Protein AF-A0A3M2DZ24-F1 (afdb_monomer)

Structure (mmCIF, N/CA/C/O backbone):
data_AF-A0A3M2DZ24-F1
#
_entry.id   AF-A0A3M2DZ24-F1
#
loop_
_atom_site.group_PDB
_atom_site.id
_atom_site.type_symbol
_atom_site.label_atom_id
_atom_site.label_alt_id
_atom_site.label_comp_id
_atom_site.label_asym_id
_atom_site.label_entity_id
_atom_site.label_seq_id
_atom_site.pdbx_PDB_ins_code
_atom_site.Cartn_x
_atom_site.Cartn_y
_atom_site.Cartn_z
_atom_site.occupancy
_atom_site.B_iso_or_equiv
_atom_site.auth_seq_id
_atom_site.auth_comp_id
_atom_site.auth_asym_id
_atom_site.auth_atom_id
_atom_site.pdbx_PDB_model_num
ATOM 1 N N . PRO A 1 1 ? -6.944 -12.460 -15.546 1.00 84.12 1 PRO A N 1
ATOM 2 C CA . PRO A 1 1 ? -7.215 -11.042 -15.872 1.00 84.12 1 PRO A CA 1
ATOM 3 C C . PRO A 1 1 ? -6.019 -10.303 -16.495 1.00 84.12 1 PRO A C 1
ATOM 5 O O . PRO A 1 1 ? -6.028 -10.120 -17.700 1.00 84.12 1 PRO A O 1
ATOM 8 N N . ILE A 1 2 ? -4.965 -9.937 -15.743 1.00 91.44 2 ILE A N 1
ATOM 9 C CA . ILE A 1 2 ? -3.824 -9.165 -16.302 1.00 91.44 2 ILE A CA 1
ATOM 10 C C . ILE A 1 2 ? -3.138 -9.912 -17.461 1.00 91.44 2 ILE A C 1
ATOM 12 O O . ILE A 1 2 ? -2.943 -9.346 -18.535 1.00 91.44 2 ILE A O 1
ATOM 16 N N . ALA A 1 3 ? -2.894 -11.215 -17.279 1.00 91.56 3 ALA A N 1
ATOM 17 C CA . ALA A 1 3 ? -2.277 -12.086 -18.281 1.00 91.56 3 ALA A CA 1
ATOM 18 C C . ALA A 1 3 ? -3.077 -12.235 -19.594 1.00 91.56 3 ALA A C 1
ATOM 20 O O . ALA A 1 3 ? -2.534 -12.704 -20.589 1.00 91.56 3 ALA A O 1
ATOM 21 N N . GLU A 1 4 ? -4.362 -11.857 -19.608 1.00 91.31 4 GLU A N 1
ATOM 22 C CA . GLU A 1 4 ? -5.202 -11.895 -20.815 1.00 91.31 4 GLU A CA 1
ATOM 23 C C . GLU A 1 4 ? -4.933 -10.695 -21.737 1.00 91.31 4 GLU A C 1
ATOM 25 O O . GLU A 1 4 ? -5.125 -10.811 -22.946 1.00 91.31 4 GLU A O 1
ATOM 30 N N . ARG A 1 5 ? -4.473 -9.556 -21.188 1.00 91.81 5 ARG A N 1
ATOM 31 C CA . ARG A 1 5 ? -4.105 -8.351 -21.961 1.00 91.81 5 ARG A CA 1
ATOM 32 C C . ARG A 1 5 ? -2.600 -8.240 -22.199 1.00 91.81 5 ARG A C 1
ATOM 34 O O . ARG A 1 5 ? -2.203 -7.805 -23.277 1.00 91.81 5 ARG A O 1
ATOM 41 N N . TRP A 1 6 ? -1.769 -8.642 -21.234 1.00 93.12 6 TRP A N 1
ATOM 42 C CA . TRP A 1 6 ? -0.309 -8.539 -21.331 1.00 93.12 6 TRP A CA 1
ATOM 43 C C . TRP A 1 6 ? 0.380 -9.837 -20.894 1.00 93.12 6 TRP A C 1
ATOM 45 O O . TRP A 1 6 ? 0.030 -10.363 -19.835 1.00 93.12 6 TRP A O 1
ATOM 55 N N . PRO A 1 7 ? 1.398 -10.341 -21.625 1.00 94.31 7 PRO A N 1
ATOM 56 C CA . PRO A 1 7 ? 2.262 -11.404 -21.116 1.00 94.31 7 PRO A CA 1
ATOM 57 C C . PRO A 1 7 ? 2.754 -11.050 -19.708 1.00 94.31 7 PRO A C 1
ATOM 59 O O . PRO A 1 7 ? 3.233 -9.943 -19.476 1.00 94.31 7 PRO A O 1
ATOM 62 N N . THR A 1 8 ? 2.571 -11.963 -18.756 1.00 95.38 8 THR A N 1
ATOM 63 C CA . THR A 1 8 ? 2.786 -11.688 -17.330 1.00 95.38 8 THR A CA 1
ATOM 64 C C . THR A 1 8 ? 3.696 -12.747 -16.725 1.00 95.38 8 THR A C 1
ATOM 66 O O . THR A 1 8 ? 3.452 -13.940 -16.890 1.00 95.38 8 THR A O 1
ATOM 69 N N . ALA A 1 9 ? 4.704 -12.303 -15.977 1.00 94.75 9 ALA A N 1
ATOM 70 C CA . ALA A 1 9 ? 5.578 -13.145 -15.171 1.00 94.75 9 ALA A CA 1
ATOM 71 C C . ALA A 1 9 ? 5.649 -12.592 -13.740 1.00 94.75 9 ALA A C 1
ATOM 73 O O . ALA A 1 9 ? 5.409 -11.406 -13.511 1.00 94.75 9 ALA A O 1
ATOM 74 N N . ILE A 1 10 ? 5.965 -13.453 -12.771 1.00 91.62 10 ILE A N 1
ATOM 75 C CA . ILE A 1 10 ? 6.082 -13.072 -11.358 1.00 91.62 10 ILE A CA 1
ATOM 76 C C . ILE A 1 10 ? 7.559 -13.018 -10.977 1.00 91.62 10 ILE A C 1
ATOM 78 O O . ILE A 1 10 ? 8.280 -14.004 -11.117 1.00 91.62 10 ILE A O 1
ATOM 82 N N . GLY A 1 11 ? 7.988 -11.877 -10.440 1.00 90.56 11 GLY A N 1
ATOM 83 C CA . GLY A 1 11 ? 9.297 -11.705 -9.820 1.00 90.56 11 GLY A CA 1
ATOM 84 C C . GLY A 1 11 ? 9.184 -11.646 -8.298 1.00 90.56 11 GLY A C 1
ATOM 85 O O . GLY A 1 11 ? 8.458 -10.815 -7.755 1.00 90.56 11 GLY A O 1
ATOM 86 N N . PHE A 1 12 ? 9.920 -12.500 -7.585 1.00 88.75 12 PHE A N 1
ATOM 87 C CA . PHE A 1 12 ? 9.976 -12.439 -6.122 1.00 88.75 12 PHE A CA 1
ATOM 88 C C . PHE A 1 12 ? 10.919 -11.321 -5.667 1.00 88.75 12 PHE A C 1
ATOM 90 O O . PHE A 1 12 ? 12.134 -11.506 -5.582 1.00 88.75 12 PHE A O 1
ATOM 97 N N . GLY A 1 13 ? 10.336 -10.164 -5.354 1.00 80.69 13 GLY A N 1
ATOM 98 C CA . GLY A 1 13 ? 11.057 -8.934 -5.015 1.00 80.69 13 GLY A CA 1
ATOM 99 C C . GLY A 1 13 ? 11.792 -8.923 -3.669 1.00 80.69 13 GLY A C 1
ATOM 100 O O . GLY A 1 13 ? 12.485 -7.955 -3.393 1.00 80.69 13 GLY A O 1
ATOM 101 N N . MET A 1 14 ? 11.672 -9.971 -2.845 1.00 84.12 14 MET A N 1
ATOM 102 C CA . MET A 1 14 ? 12.467 -10.146 -1.614 1.00 84.12 14 MET A CA 1
ATOM 103 C C . MET A 1 14 ? 13.647 -11.112 -1.796 1.00 84.12 14 MET A C 1
ATOM 105 O O . MET A 1 14 ? 14.513 -11.202 -0.929 1.00 84.12 14 MET A O 1
ATOM 109 N N . ALA A 1 15 ? 13.735 -11.825 -2.924 1.00 85.38 15 ALA A N 1
ATOM 110 C CA . ALA A 1 15 ? 14.824 -12.765 -3.204 1.00 85.38 15 ALA A CA 1
ATOM 111 C C . ALA A 1 15 ? 16.082 -12.047 -3.740 1.00 85.38 15 ALA A C 1
ATOM 113 O O . ALA A 1 15 ? 16.715 -12.494 -4.689 1.00 85.38 15 ALA A O 1
ATOM 114 N N . MET A 1 16 ? 16.448 -10.923 -3.118 1.00 80.44 16 MET A N 1
ATOM 115 C CA . MET A 1 16 ? 17.357 -9.905 -3.669 1.00 80.44 16 MET A CA 1
ATOM 116 C C . MET A 1 16 ? 18.845 -10.198 -3.475 1.00 80.44 16 MET A C 1
ATOM 118 O O . MET A 1 16 ? 19.690 -9.389 -3.847 1.00 80.44 16 MET A O 1
ATOM 122 N N . MET A 1 17 ? 19.178 -11.357 -2.904 1.00 83.25 17 MET A N 1
ATOM 123 C CA . MET A 1 17 ? 20.564 -11.825 -2.790 1.00 83.25 17 MET A CA 1
ATOM 124 C C . MET A 1 17 ? 21.132 -12.306 -4.136 1.00 83.25 17 MET A C 1
ATOM 126 O O . MET A 1 17 ? 22.323 -12.573 -4.255 1.00 83.25 17 MET A O 1
ATOM 130 N N . GLN A 1 18 ? 20.274 -12.425 -5.150 1.00 88.88 18 GLN A N 1
ATOM 131 C CA . GLN A 1 18 ? 20.612 -12.701 -6.540 1.00 88.88 18 GLN A CA 1
ATOM 132 C C . GLN A 1 18 ? 19.579 -12.029 -7.453 1.00 88.88 18 GLN A C 1
ATOM 134 O O . GLN A 1 18 ? 18.508 -11.636 -7.001 1.00 88.88 18 GLN A O 1
ATOM 139 N N . SER A 1 19 ? 19.882 -11.924 -8.744 1.00 93.38 19 SER A N 1
ATOM 140 C CA . SER A 1 19 ? 18.963 -11.397 -9.765 1.00 93.38 19 SER A CA 1
ATOM 141 C C . SER A 1 19 ? 18.578 -12.428 -10.830 1.00 93.38 19 SER A C 1
ATOM 143 O O . SER A 1 19 ? 17.742 -12.145 -11.684 1.00 93.38 19 SER A O 1
ATOM 145 N N . ALA A 1 20 ? 19.144 -13.639 -10.785 1.00 93.81 20 ALA A N 1
ATOM 146 C CA . ALA A 1 20 ? 18.960 -14.655 -11.822 1.00 93.81 20 ALA A CA 1
ATOM 147 C C . ALA A 1 20 ? 17.491 -15.077 -12.014 1.00 93.81 20 ALA A C 1
ATOM 149 O O . ALA A 1 20 ? 17.067 -15.343 -13.135 1.00 93.81 20 ALA A O 1
ATOM 150 N N . HIS A 1 21 ? 16.692 -15.093 -10.943 1.00 92.75 21 HIS A N 1
ATOM 151 C CA . HIS A 1 21 ? 15.258 -15.388 -11.032 1.00 92.75 21 HIS A CA 1
ATOM 152 C C . HIS A 1 21 ? 14.479 -14.285 -11.757 1.00 92.75 21 HIS A C 1
ATOM 154 O O . HIS A 1 21 ? 13.541 -14.587 -12.489 1.00 92.75 21 HIS A O 1
ATOM 160 N N . LEU A 1 22 ? 14.879 -13.021 -11.588 1.00 95.31 22 LEU A N 1
ATOM 161 C CA . LEU A 1 22 ? 14.295 -11.893 -12.316 1.00 95.31 22 LEU A CA 1
ATOM 162 C C . LEU A 1 22 ? 14.725 -11.910 -13.786 1.00 95.31 22 LEU A C 1
ATOM 164 O O . LEU A 1 22 ? 13.890 -11.667 -14.651 1.00 95.31 22 LEU A O 1
ATOM 168 N N . GLN A 1 23 ? 15.981 -12.271 -14.078 1.00 96.19 23 GLN A N 1
ATOM 169 C CA . GLN A 1 23 ? 16.449 -12.449 -15.458 1.00 96.19 23 GLN A CA 1
ATOM 170 C C . GLN A 1 23 ? 15.637 -13.531 -16.175 1.00 96.19 23 GLN A C 1
ATOM 172 O O . GLN A 1 23 ? 15.146 -13.281 -17.267 1.00 96.19 23 GLN A O 1
ATOM 177 N N . SER A 1 24 ? 15.412 -14.686 -15.538 1.00 95.06 24 SER A N 1
ATOM 178 C CA . SER A 1 24 ? 14.594 -15.756 -16.123 1.00 95.06 24 SER A CA 1
ATOM 179 C C . SER A 1 24 ? 13.172 -15.289 -16.448 1.00 95.06 24 SER A C 1
ATOM 181 O O . SER A 1 24 ? 12.661 -15.600 -17.517 1.00 95.06 24 SER A O 1
ATOM 183 N N . ALA A 1 25 ? 12.539 -14.519 -15.557 1.00 95.44 25 ALA A N 1
ATOM 184 C CA . ALA A 1 25 ? 11.201 -13.979 -15.802 1.00 95.44 25 ALA A CA 1
ATOM 185 C C . ALA A 1 25 ? 11.182 -12.990 -16.983 1.00 95.44 25 ALA A C 1
ATOM 187 O O . ALA A 1 25 ? 10.229 -12.959 -17.759 1.00 95.44 25 ALA A O 1
ATOM 188 N N . VAL A 1 26 ? 12.239 -12.189 -17.129 1.00 96.94 26 VAL A N 1
ATOM 189 C CA . VAL A 1 26 ? 12.409 -11.255 -18.250 1.00 96.94 26 VAL A CA 1
ATOM 190 C C . VAL A 1 26 ? 12.624 -11.994 -19.566 1.00 96.94 26 VAL A C 1
ATOM 192 O O . VAL A 1 26 ? 11.972 -11.664 -20.557 1.00 96.94 26 VAL A O 1
ATOM 195 N N . ASP A 1 27 ? 13.484 -13.011 -19.574 1.00 96.38 27 ASP A N 1
ATOM 196 C CA . ASP A 1 27 ? 13.755 -13.834 -20.753 1.00 96.38 27 ASP A CA 1
ATOM 197 C C . ASP A 1 27 ? 12.470 -14.519 -21.246 1.00 96.38 27 ASP A C 1
ATOM 199 O O . ASP A 1 27 ? 12.184 -14.503 -22.446 1.00 96.38 27 ASP A O 1
ATOM 203 N N . ASP A 1 28 ? 11.645 -15.026 -20.324 1.00 95.19 28 ASP A N 1
ATOM 204 C CA . ASP A 1 28 ? 10.339 -15.607 -20.640 1.00 95.19 28 ASP A CA 1
ATOM 205 C C . ASP A 1 28 ? 9.399 -14.577 -21.284 1.00 95.19 28 ASP A C 1
ATOM 207 O O . ASP A 1 28 ? 8.768 -14.867 -22.302 1.00 95.19 28 ASP A O 1
ATOM 211 N N . LEU A 1 29 ? 9.311 -13.355 -20.748 1.00 96.88 29 LEU A N 1
ATOM 212 C CA . LEU A 1 29 ? 8.479 -12.295 -21.334 1.00 96.88 29 LEU A CA 1
ATOM 213 C C . LEU A 1 29 ? 8.941 -11.921 -22.752 1.00 96.88 29 LEU A C 1
ATOM 215 O O . LE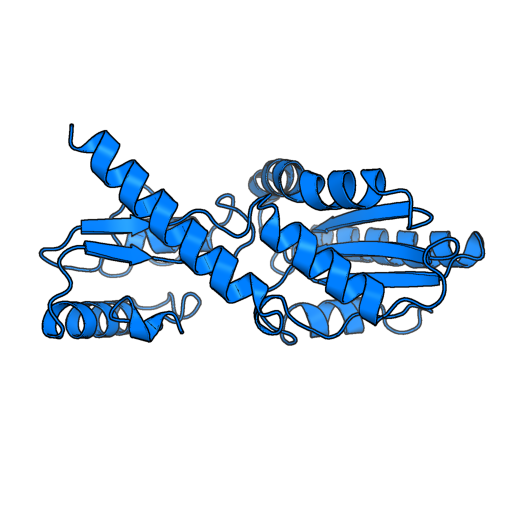U A 1 29 ? 8.111 -11.743 -23.647 1.00 96.88 29 LEU A O 1
ATOM 219 N N . ILE A 1 30 ? 10.253 -11.850 -22.984 1.00 96.62 30 ILE A N 1
ATOM 220 C CA . ILE A 1 30 ? 10.839 -11.558 -24.303 1.00 96.62 30 ILE A CA 1
ATOM 221 C C . ILE A 1 30 ? 10.568 -12.696 -25.287 1.00 96.62 30 ILE A C 1
ATOM 223 O O . ILE A 1 30 ? 10.201 -12.435 -26.434 1.00 96.62 30 ILE A O 1
ATOM 227 N N . ALA A 1 31 ? 10.679 -13.951 -24.846 1.00 95.31 31 ALA A N 1
ATOM 228 C CA . ALA A 1 31 ? 10.337 -15.116 -25.660 1.00 95.31 31 ALA A CA 1
ATOM 229 C C . ALA A 1 31 ? 8.861 -15.101 -26.107 1.00 95.31 31 ALA A C 1
ATOM 231 O O . ALA A 1 31 ? 8.536 -15.613 -27.178 1.00 95.31 31 ALA A O 1
ATOM 232 N N . HIS A 1 32 ? 7.986 -14.447 -25.337 1.00 94.06 32 HIS A N 1
ATOM 233 C CA . HIS A 1 32 ? 6.579 -14.206 -25.677 1.00 94.06 32 HIS A CA 1
ATOM 234 C C . HIS A 1 32 ? 6.333 -12.873 -26.412 1.00 94.06 32 HIS A C 1
ATOM 236 O O . HIS A 1 32 ? 5.190 -12.442 -26.558 1.00 94.06 32 HIS A O 1
ATOM 242 N N . GLY A 1 33 ? 7.387 -12.228 -26.920 1.00 94.19 33 GLY A N 1
ATOM 243 C CA . GLY A 1 33 ? 7.293 -11.058 -27.793 1.00 94.19 33 GLY A CA 1
ATOM 244 C C . GLY A 1 33 ? 7.181 -9.714 -27.073 1.00 94.19 33 GLY A C 1
ATOM 245 O O . GLY A 1 33 ? 6.830 -8.721 -27.719 1.00 94.19 33 GLY A O 1
ATOM 246 N N . ALA A 1 34 ? 7.472 -9.648 -25.769 1.00 95.00 34 ALA A N 1
ATOM 247 C CA . ALA A 1 34 ? 7.524 -8.377 -25.052 1.00 95.00 34 ALA A CA 1
ATOM 248 C C . ALA A 1 34 ? 8.609 -7.456 -25.642 1.00 95.00 34 ALA A C 1
ATOM 250 O O . ALA A 1 34 ? 9.755 -7.860 -25.827 1.00 95.00 34 ALA A O 1
ATOM 251 N N . LYS A 1 35 ? 8.236 -6.203 -25.928 1.00 93.50 35 LYS A N 1
ATOM 252 C CA . LYS A 1 35 ? 9.142 -5.142 -26.421 1.00 93.50 35 LYS A CA 1
ATOM 253 C C . LYS A 1 35 ? 9.441 -4.073 -25.369 1.00 93.50 35 LYS A C 1
ATOM 255 O O . LYS A 1 35 ? 10.430 -3.357 -25.469 1.00 93.50 35 LYS A O 1
ATOM 260 N N . THR A 1 36 ? 8.578 -3.995 -24.366 1.00 95.75 36 THR A N 1
ATOM 261 C CA . THR A 1 36 ? 8.721 -3.184 -23.161 1.00 95.75 36 THR A CA 1
ATOM 262 C C . THR A 1 36 ? 8.199 -4.025 -22.009 1.00 95.75 36 THR A C 1
ATOM 264 O O . THR A 1 36 ? 7.177 -4.699 -22.164 1.00 95.75 36 THR A O 1
ATOM 267 N N . ILE A 1 37 ? 8.886 -3.992 -20.872 1.00 97.38 37 ILE A N 1
ATOM 268 C CA . ILE A 1 37 ? 8.473 -4.705 -19.666 1.00 97.38 37 ILE A CA 1
ATOM 269 C C . ILE A 1 37 ? 8.059 -3.678 -18.618 1.00 97.38 37 ILE A C 1
ATOM 271 O O . ILE A 1 37 ? 8.848 -2.824 -18.217 1.00 97.38 37 ILE A O 1
ATOM 275 N N . VAL A 1 38 ? 6.804 -3.771 -18.180 1.00 97.38 38 VAL A N 1
ATOM 276 C CA . VAL A 1 38 ? 6.256 -2.922 -17.122 1.00 97.38 38 VAL A CA 1
ATOM 277 C C . VAL A 1 38 ? 6.379 -3.648 -15.785 1.00 97.38 38 VAL A C 1
ATOM 279 O O . VAL A 1 38 ? 5.832 -4.735 -15.605 1.00 97.38 38 VAL A O 1
ATOM 282 N N . LEU A 1 39 ? 7.105 -3.050 -14.848 1.00 96.69 39 LEU A N 1
ATOM 283 C CA . LEU A 1 39 ? 7.297 -3.548 -13.492 1.00 96.69 39 LEU A CA 1
ATOM 284 C C . LEU A 1 39 ? 6.213 -2.957 -12.594 1.00 96.69 39 LEU A C 1
ATOM 286 O O . LEU A 1 39 ? 6.143 -1.738 -12.447 1.00 96.69 39 LEU A O 1
ATOM 290 N N . VAL A 1 40 ? 5.396 -3.817 -11.983 1.00 95.75 40 VAL A N 1
ATOM 291 C CA . VAL A 1 40 ? 4.322 -3.419 -11.061 1.00 95.75 40 VAL A CA 1
ATOM 292 C C . VAL A 1 40 ? 4.723 -3.779 -9.627 1.00 95.75 40 VAL A C 1
ATOM 294 O O . VAL A 1 40 ? 4.665 -4.956 -9.258 1.00 95.75 40 VAL A O 1
ATOM 297 N N . PRO A 1 41 ? 5.135 -2.811 -8.790 1.00 92.56 41 PRO A N 1
ATOM 298 C CA . PRO A 1 41 ? 5.504 -3.092 -7.410 1.00 92.56 41 PRO A CA 1
ATOM 299 C C . PRO A 1 41 ? 4.259 -3.397 -6.564 1.00 92.56 41 PRO A C 1
ATOM 301 O O . PRO A 1 41 ? 3.512 -2.504 -6.174 1.00 92.56 41 PRO A O 1
ATOM 304 N N . SER A 1 42 ? 4.029 -4.674 -6.250 1.00 85.06 42 SER A N 1
ATOM 305 C CA . SER A 1 42 ? 2.865 -5.122 -5.467 1.00 85.06 42 SER A CA 1
ATOM 306 C C . SER A 1 42 ? 3.152 -5.323 -3.971 1.00 85.06 42 SER A C 1
ATOM 308 O O . SER A 1 42 ? 2.314 -5.871 -3.257 1.00 85.06 42 SER A O 1
ATOM 310 N N . GLY A 1 43 ? 4.344 -4.951 -3.494 1.00 81.94 43 GLY A N 1
ATOM 311 C CA . GLY A 1 43 ? 4.800 -5.199 -2.117 1.00 81.94 43 GLY A CA 1
ATOM 312 C C . GLY A 1 43 ? 5.125 -3.948 -1.299 1.00 81.94 43 GLY A C 1
ATOM 313 O O . GLY A 1 43 ? 5.360 -4.065 -0.101 1.00 81.94 43 GLY A O 1
ATOM 314 N N . THR A 1 44 ? 5.136 -2.767 -1.917 1.00 86.56 44 THR A N 1
ATOM 315 C CA . THR A 1 44 ? 5.532 -1.504 -1.278 1.00 86.56 44 THR A CA 1
ATOM 316 C C . THR A 1 44 ? 4.469 -0.435 -1.492 1.00 86.56 44 THR A C 1
ATOM 318 O O . THR A 1 44 ? 3.816 -0.389 -2.536 1.00 86.56 44 THR A O 1
ATOM 321 N N . THR A 1 45 ? 4.274 0.414 -0.484 1.00 91.44 45 THR A N 1
ATOM 322 C CA . THR A 1 45 ? 3.209 1.419 -0.504 1.00 91.44 45 THR A CA 1
ATOM 323 C C . THR A 1 45 ? 3.580 2.642 -1.333 1.00 91.44 45 THR A C 1
ATOM 325 O O . THR A 1 45 ? 2.757 3.100 -2.120 1.00 91.44 45 THR A O 1
ATOM 328 N N . THR A 1 46 ? 4.809 3.140 -1.205 1.00 95.56 46 THR A N 1
ATOM 329 C CA . THR A 1 46 ? 5.340 4.274 -1.977 1.00 95.56 46 THR A CA 1
ATOM 330 C C . THR A 1 46 ? 6.735 3.959 -2.528 1.00 95.56 46 THR A C 1
ATOM 332 O O . THR A 1 46 ? 7.274 2.866 -2.318 1.00 95.56 46 THR A O 1
ATOM 335 N N . ASP A 1 47 ? 7.309 4.909 -3.266 1.00 94.06 47 ASP A N 1
ATOM 336 C CA . ASP A 1 47 ? 8.675 4.845 -3.785 1.00 94.06 47 ASP A CA 1
ATOM 337 C C . ASP A 1 47 ? 9.747 5.123 -2.719 1.00 94.06 47 ASP A C 1
ATOM 339 O O . ASP A 1 47 ? 10.906 4.743 -2.911 1.00 94.06 47 ASP A O 1
ATOM 343 N N . TYR A 1 48 ? 9.363 5.696 -1.573 1.00 95.00 48 TYR A N 1
ATOM 344 C CA . TYR A 1 48 ? 10.198 5.857 -0.380 1.00 95.00 48 TYR A CA 1
ATOM 345 C C . TYR A 1 48 ? 10.422 4.509 0.312 1.00 95.00 48 TYR A C 1
ATOM 347 O O . TYR A 1 48 ? 9.884 4.226 1.380 1.00 95.00 48 TYR A O 1
ATOM 355 N N . ASN A 1 49 ? 11.181 3.626 -0.338 1.00 92.56 49 ASN A N 1
ATOM 356 C CA . ASN A 1 49 ? 11.465 2.285 0.152 1.00 92.56 49 ASN A CA 1
ATOM 357 C C . ASN A 1 49 ? 12.775 1.735 -0.440 1.00 92.56 49 ASN A C 1
ATOM 359 O O . ASN A 1 49 ? 13.042 1.862 -1.639 1.00 92.56 49 ASN A O 1
ATOM 363 N N . SER A 1 50 ? 13.584 1.066 0.384 1.00 93.12 50 SER A N 1
ATOM 364 C CA . SER A 1 50 ? 14.854 0.457 -0.030 1.00 93.12 50 SER A CA 1
ATOM 365 C C . SER A 1 50 ? 14.687 -0.694 -1.029 1.00 93.12 50 SER A C 1
ATOM 367 O O . SER A 1 50 ? 15.536 -0.854 -1.906 1.00 93.12 50 SER A O 1
ATOM 369 N N . LEU A 1 51 ? 13.578 -1.442 -0.995 1.00 92.69 51 LEU A N 1
ATOM 370 C CA . LEU A 1 51 ? 13.266 -2.457 -2.009 1.00 92.69 51 LEU A CA 1
ATOM 371 C C . LEU A 1 51 ? 13.019 -1.824 -3.375 1.00 92.69 51 LEU A C 1
ATOM 373 O O . LEU A 1 51 ? 13.551 -2.308 -4.370 1.00 92.69 51 LEU A O 1
ATOM 377 N N . THR A 1 52 ? 12.278 -0.713 -3.425 1.00 94.25 52 THR A N 1
ATOM 378 C CA . THR A 1 52 ? 12.044 0.027 -4.672 1.00 94.25 52 THR A CA 1
ATOM 379 C C . THR A 1 52 ? 13.366 0.476 -5.287 1.00 94.25 52 THR A C 1
ATOM 381 O O . THR A 1 52 ? 13.610 0.236 -6.470 1.00 94.25 52 THR A O 1
ATOM 384 N N . ARG A 1 53 ? 14.257 1.063 -4.478 1.00 94.88 53 ARG A N 1
ATOM 385 C CA . ARG A 1 53 ? 15.604 1.458 -4.916 1.00 94.88 53 ARG A CA 1
ATOM 386 C C . ARG A 1 53 ? 16.426 0.264 -5.409 1.00 94.88 53 ARG A C 1
ATOM 388 O O . ARG A 1 53 ? 17.062 0.349 -6.455 1.00 94.88 53 ARG A O 1
ATOM 395 N N . GLN A 1 54 ? 16.362 -0.873 -4.716 1.00 95.25 54 GLN A N 1
ATOM 396 C CA . GLN A 1 54 ? 17.047 -2.094 -5.145 1.00 95.25 54 GLN A CA 1
ATOM 397 C C . GLN A 1 54 ? 16.499 -2.647 -6.469 1.00 95.25 54 GLN A C 1
ATOM 399 O O . GLN A 1 54 ? 17.276 -3.112 -7.303 1.00 95.25 54 GLN A O 1
ATOM 404 N N . TRP A 1 55 ? 15.181 -2.609 -6.684 1.00 95.44 55 TRP A N 1
ATOM 405 C CA . TRP A 1 55 ? 14.579 -3.020 -7.955 1.00 95.44 55 TRP A CA 1
ATOM 406 C C . TRP A 1 55 ? 15.012 -2.097 -9.090 1.00 95.44 55 TRP A C 1
ATOM 408 O O . TRP A 1 55 ? 15.425 -2.596 -10.132 1.00 95.44 55 TRP A O 1
ATOM 418 N N . LYS A 1 56 ? 15.011 -0.778 -8.874 1.00 95.75 56 LYS A N 1
ATOM 419 C CA . LYS A 1 56 ? 15.530 0.189 -9.852 1.00 95.75 56 LYS A CA 1
ATOM 420 C C . LYS A 1 56 ? 16.986 -0.087 -10.223 1.00 95.75 56 LYS A C 1
ATOM 422 O O . LYS A 1 56 ? 17.293 -0.148 -11.409 1.00 95.75 56 LYS A O 1
ATOM 427 N N . TYR A 1 57 ? 17.838 -0.355 -9.229 1.00 96.75 57 TYR A N 1
ATOM 428 C CA . TYR A 1 57 ? 19.229 -0.751 -9.451 1.00 96.75 57 TYR A CA 1
ATOM 429 C C . TYR A 1 57 ? 19.344 -2.031 -10.299 1.00 96.75 57 TYR A C 1
ATOM 431 O O . TYR A 1 57 ? 20.100 -2.062 -11.268 1.00 96.75 57 TYR A O 1
ATOM 439 N N . ILE A 1 58 ? 18.594 -3.088 -9.960 1.00 96.75 58 ILE A N 1
ATOM 440 C CA . ILE A 1 58 ? 18.654 -4.378 -10.671 1.00 96.75 58 ILE A CA 1
ATOM 441 C C . ILE A 1 58 ? 18.174 -4.265 -12.112 1.00 96.75 58 ILE A C 1
ATOM 443 O O . ILE A 1 58 ? 18.765 -4.885 -12.990 1.00 96.75 58 ILE A O 1
ATOM 447 N N . PHE A 1 59 ? 17.113 -3.502 -12.354 1.00 96.50 59 PHE A N 1
ATOM 448 C CA . PHE A 1 59 ? 16.546 -3.313 -13.688 1.00 96.50 59 PHE A CA 1
ATOM 449 C C . PHE A 1 59 ? 17.191 -2.164 -14.472 1.00 96.50 59 PHE A C 1
ATOM 451 O O . PHE A 1 59 ? 16.770 -1.908 -15.593 1.00 96.50 59 PHE A O 1
ATOM 458 N N . ASP A 1 60 ? 18.207 -1.505 -13.908 1.00 95.94 60 ASP A N 1
ATOM 459 C CA . ASP A 1 60 ? 18.936 -0.400 -14.541 1.00 95.94 60 ASP A CA 1
ATOM 460 C C . ASP A 1 60 ? 18.021 0.746 -15.016 1.00 95.94 60 ASP A C 1
ATOM 462 O O . ASP A 1 60 ? 18.188 1.287 -16.104 1.00 95.94 60 ASP A O 1
ATOM 466 N N . ILE A 1 61 ? 17.000 1.075 -14.216 1.00 94.25 61 ILE A N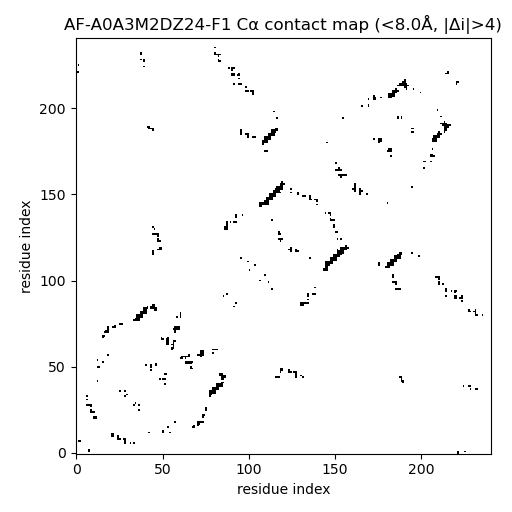 1
ATOM 467 C CA . ILE A 1 61 ? 15.964 2.059 -14.587 1.00 94.25 61 ILE A CA 1
ATOM 468 C C . ILE A 1 61 ? 16.491 3.496 -14.484 1.00 94.25 61 ILE A C 1
ATOM 470 O O . ILE A 1 61 ? 16.105 4.363 -15.263 1.00 94.25 61 ILE A O 1
ATOM 474 N N . ASP A 1 62 ? 17.341 3.753 -13.494 1.00 89.56 62 ASP A N 1
ATOM 475 C CA . ASP A 1 62 ? 17.980 5.038 -13.226 1.00 89.56 62 ASP A CA 1
ATOM 476 C C . ASP A 1 62 ? 19.345 4.808 -12.541 1.00 89.56 62 ASP A C 1
ATOM 478 O O . ASP A 1 62 ? 19.733 3.672 -12.252 1.00 89.56 62 ASP A O 1
ATOM 482 N N . ASP A 1 63 ? 20.081 5.886 -12.257 1.00 91.12 63 ASP A N 1
ATOM 483 C CA . ASP A 1 63 ? 21.396 5.828 -11.597 1.00 91.12 63 ASP A CA 1
ATOM 484 C C . ASP A 1 63 ? 21.313 5.507 -10.083 1.00 91.12 63 ASP A C 1
ATOM 486 O O . ASP A 1 63 ? 22.259 5.765 -9.331 1.00 91.12 63 ASP A O 1
ATOM 490 N N . THR A 1 64 ? 20.191 4.958 -9.594 1.00 92.06 64 THR A N 1
ATOM 491 C CA . THR A 1 64 ? 20.034 4.598 -8.178 1.00 92.06 64 THR A CA 1
ATOM 492 C C . THR A 1 64 ? 21.031 3.495 -7.793 1.00 92.06 64 THR A C 1
ATOM 494 O O . THR A 1 64 ? 21.057 2.431 -8.421 1.00 92.06 64 THR A O 1
ATOM 497 N N . PRO A 1 65 ? 21.847 3.693 -6.740 1.00 93.75 65 PRO A N 1
ATOM 498 C CA . PRO A 1 65 ? 22.757 2.659 -6.264 1.00 93.75 65 PRO A CA 1
ATOM 499 C C . PRO A 1 65 ? 21.998 1.517 -5.573 1.00 93.75 65 PRO A C 1
ATOM 501 O O . PRO A 1 65 ? 20.874 1.685 -5.091 1.00 93.75 65 PRO A O 1
ATOM 504 N N . ALA A 1 66 ? 22.640 0.352 -5.471 1.00 93.50 66 ALA A N 1
ATOM 505 C CA . ALA A 1 66 ? 22.100 -0.767 -4.706 1.00 93.50 66 ALA A CA 1
ATOM 506 C C . ALA A 1 66 ? 21.858 -0.349 -3.245 1.00 93.50 66 ALA A C 1
ATOM 508 O O . ALA A 1 66 ? 22.731 0.231 -2.601 1.00 93.50 66 ALA A O 1
ATOM 509 N N . SER A 1 67 ? 20.670 -0.655 -2.718 1.00 92.38 67 SER A N 1
ATOM 510 C CA . SER A 1 67 ? 20.347 -0.451 -1.296 1.00 92.38 67 SER A CA 1
ATOM 511 C C . SER A 1 67 ? 20.756 -1.648 -0.432 1.00 92.38 67 SER A C 1
ATOM 513 O O . SER A 1 67 ? 20.920 -1.500 0.775 1.00 92.38 67 SER A O 1
ATOM 515 N N . TYR A 1 68 ? 20.936 -2.822 -1.046 1.00 91.25 68 TYR A N 1
ATOM 516 C CA . TYR A 1 68 ? 21.373 -4.050 -0.380 1.00 91.25 68 TYR A CA 1
ATOM 517 C C . TYR A 1 68 ? 22.668 -4.580 -1.012 1.00 91.25 68 TYR A C 1
ATOM 519 O O . TYR A 1 68 ? 23.692 -3.904 -0.995 1.00 91.25 68 TYR A O 1
ATOM 527 N N . LEU A 1 69 ? 22.646 -5.798 -1.562 1.00 93.19 69 LEU A N 1
ATOM 528 C CA . LEU A 1 69 ? 23.781 -6.368 -2.275 1.00 93.19 69 LEU A CA 1
ATOM 529 C C . LEU A 1 69 ? 23.831 -5.860 -3.715 1.00 93.19 69 LEU A C 1
ATOM 531 O O . LEU A 1 69 ? 22.813 -5.808 -4.412 1.00 93.19 69 LEU A O 1
ATOM 535 N N . GLU A 1 70 ? 25.042 -5.564 -4.174 1.00 95.75 70 GLU A N 1
ATOM 536 C CA . GLU A 1 70 ? 25.326 -5.436 -5.596 1.0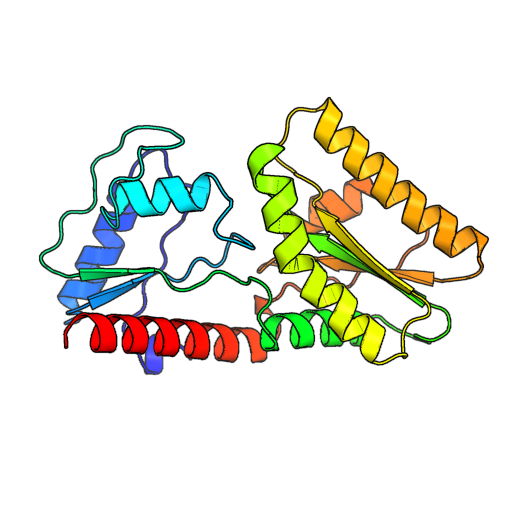0 95.75 70 GLU A CA 1
ATOM 537 C C . GLU A 1 70 ? 25.211 -6.817 -6.246 1.00 95.75 70 GLU A C 1
ATOM 539 O O . GLU A 1 70 ? 25.965 -7.746 -5.949 1.00 95.75 70 GLU A O 1
ATOM 544 N N . VAL A 1 71 ? 24.226 -6.958 -7.123 1.00 95.19 71 VAL A N 1
ATOM 545 C CA . VAL A 1 71 ? 23.952 -8.173 -7.892 1.00 95.19 71 VAL A CA 1
ATOM 546 C C . VAL A 1 71 ? 23.985 -7.825 -9.379 1.00 95.19 71 VAL A C 1
ATOM 548 O O . VAL A 1 71 ? 23.817 -6.656 -9.731 1.00 95.19 71 VAL A O 1
ATOM 551 N N . PRO A 1 72 ? 24.185 -8.801 -10.284 1.00 96.25 72 PRO A N 1
ATOM 552 C CA . PRO A 1 72 ? 24.161 -8.520 -11.713 1.00 96.25 72 PRO A CA 1
ATOM 553 C C . PRO A 1 72 ? 22.864 -7.815 -12.119 1.00 96.25 72 PRO A C 1
ATOM 555 O O . PRO A 1 72 ? 21.774 -8.313 -11.832 1.00 96.25 72 PRO A O 1
ATOM 558 N N . LYS A 1 73 ? 22.975 -6.673 -12.797 1.00 96.81 73 LYS A N 1
ATOM 559 C CA . LYS A 1 73 ? 21.816 -6.018 -13.406 1.00 96.81 73 LYS A CA 1
ATOM 560 C C . LYS A 1 73 ? 21.214 -6.913 -14.489 1.00 96.81 73 LYS A C 1
ATOM 562 O O . LYS A 1 73 ? 21.933 -7.687 -15.132 1.00 96.81 73 LYS A O 1
ATOM 567 N N . ILE A 1 74 ? 19.908 -6.796 -14.684 1.00 96.94 74 ILE A N 1
ATOM 568 C CA . ILE A 1 74 ? 19.183 -7.488 -15.745 1.00 96.94 74 ILE A CA 1
ATOM 569 C C . ILE A 1 74 ? 19.691 -7.002 -17.096 1.00 96.94 74 ILE A C 1
ATOM 571 O O . ILE A 1 74 ? 19.842 -5.806 -17.332 1.00 96.94 74 ILE A O 1
ATOM 575 N N . LYS A 1 75 ? 19.957 -7.947 -17.994 1.00 95.88 75 LYS A N 1
ATOM 576 C CA . LYS A 1 75 ? 20.390 -7.666 -19.360 1.00 95.88 75 LYS A CA 1
ATOM 577 C C . LYS A 1 75 ? 19.280 -8.052 -20.311 1.00 95.88 75 LYS A C 1
ATOM 579 O O . LYS A 1 75 ? 18.974 -9.232 -20.453 1.00 95.88 75 LYS A O 1
ATOM 584 N N . ALA A 1 76 ? 18.707 -7.065 -20.982 1.00 95.44 76 ALA A N 1
ATOM 585 C CA . ALA A 1 76 ? 17.677 -7.301 -21.973 1.00 95.44 76 ALA A CA 1
ATOM 586 C C . ALA A 1 76 ? 17.685 -6.208 -23.049 1.00 95.44 76 ALA A C 1
ATOM 588 O O . ALA A 1 76 ? 17.942 -5.049 -22.731 1.00 95.44 76 ALA A O 1
ATOM 589 N N . PRO A 1 77 ? 17.382 -6.537 -24.317 1.00 94.94 77 PRO A N 1
ATOM 590 C CA . PRO A 1 77 ? 17.246 -5.556 -25.393 1.00 94.94 77 PRO A CA 1
ATOM 591 C C . PRO A 1 77 ? 15.856 -4.887 -25.387 1.00 94.94 77 PRO A C 1
ATOM 593 O O . PRO A 1 77 ? 15.290 -4.636 -26.449 1.00 94.94 77 PRO A O 1
ATOM 596 N N . VAL A 1 78 ? 15.275 -4.660 -24.206 1.00 94.94 78 VAL A N 1
ATOM 597 C CA . VAL A 1 78 ? 13.953 -4.044 -24.022 1.00 94.94 78 VAL A CA 1
ATOM 598 C C . VAL A 1 78 ? 14.029 -2.976 -22.944 1.00 94.94 78 VAL A C 1
ATOM 600 O O . VAL A 1 78 ? 14.869 -3.038 -22.051 1.00 94.94 78 VAL A O 1
ATOM 603 N N . GLU A 1 79 ? 13.130 -2.006 -23.027 1.00 94.56 79 GLU A N 1
ATOM 604 C CA . GLU A 1 79 ? 12.984 -0.977 -22.004 1.00 94.56 79 GLU A CA 1
ATOM 605 C C . GLU A 1 79 ? 12.226 -1.519 -20.783 1.00 94.56 79 GLU A C 1
ATOM 607 O O . GLU A 1 79 ? 11.255 -2.276 -20.928 1.00 94.56 79 GLU A O 1
ATOM 612 N N . PHE A 1 80 ? 12.642 -1.091 -19.591 1.00 96.62 80 PHE A N 1
ATOM 613 C CA . PHE A 1 80 ? 11.932 -1.328 -18.338 1.00 96.62 80 PHE A CA 1
ATOM 614 C C . PHE A 1 80 ? 11.233 -0.054 -17.877 1.00 96.62 80 PHE A C 1
ATOM 616 O O . PHE A 1 80 ? 11.857 0.996 -17.759 1.00 96.62 80 PHE A O 1
ATOM 623 N N . VAL A 1 81 ? 9.945 -0.160 -17.557 1.00 95.69 81 VAL A N 1
ATOM 624 C CA . VAL A 1 81 ? 9.161 0.952 -17.006 1.00 95.69 81 VAL A CA 1
ATOM 625 C C . VAL A 1 81 ? 8.555 0.509 -15.686 1.00 95.69 81 VAL A C 1
ATOM 627 O O . VAL A 1 81 ? 7.847 -0.491 -15.640 1.00 95.69 81 VAL A O 1
ATOM 630 N N . MET A 1 82 ? 8.799 1.242 -14.604 1.00 96.19 82 MET A N 1
ATOM 631 C CA . MET A 1 82 ? 8.151 0.973 -13.320 1.00 96.19 82 MET A CA 1
ATOM 632 C C . MET A 1 82 ? 6.853 1.773 -13.200 1.00 96.19 82 MET A C 1
ATOM 634 O O . MET A 1 82 ? 6.810 2.965 -13.520 1.00 96.19 82 MET A O 1
ATOM 638 N N . THR A 1 83 ? 5.779 1.124 -12.751 1.00 97.00 83 THR A N 1
ATOM 639 C CA . THR A 1 83 ? 4.539 1.827 -12.413 1.00 97.00 83 THR A CA 1
ATOM 640 C C . THR A 1 83 ? 4.706 2.645 -11.138 1.00 97.00 83 THR A C 1
ATOM 642 O O . THR A 1 83 ? 5.687 2.517 -10.408 1.00 97.00 83 THR A O 1
ATOM 645 N N . GLU A 1 84 ? 3.702 3.457 -10.820 1.00 93.69 84 GLU A N 1
ATOM 646 C CA . GLU A 1 84 ? 3.557 3.907 -9.436 1.00 93.69 84 GLU A CA 1
ATOM 647 C C . GLU A 1 84 ? 3.247 2.725 -8.506 1.00 93.69 84 GLU A C 1
ATOM 649 O O . GLU A 1 84 ? 2.761 1.673 -8.938 1.00 93.69 84 GLU A O 1
ATOM 654 N N . HIS A 1 85 ? 3.534 2.924 -7.222 1.00 95.88 85 HIS A N 1
ATOM 655 C CA . HIS A 1 85 ? 3.161 2.024 -6.132 1.00 95.88 85 HIS A CA 1
ATOM 656 C C . HIS A 1 85 ? 1.662 2.160 -5.796 1.00 95.88 85 HIS A C 1
ATOM 658 O O . HIS A 1 85 ? 0.904 2.802 -6.526 1.00 95.88 85 HIS A O 1
ATOM 664 N N . PHE A 1 86 ? 1.201 1.589 -4.675 1.00 95.50 86 PHE A N 1
ATOM 665 C CA . PHE A 1 86 ? -0.168 1.842 -4.191 1.00 95.50 86 PHE A CA 1
ATOM 666 C C . PHE A 1 86 ? -0.438 3.344 -4.032 1.00 95.50 86 PHE A C 1
ATOM 668 O O . PHE A 1 86 ? -1.509 3.833 -4.407 1.00 95.50 86 PHE A O 1
ATOM 675 N N . GLY A 1 87 ? 0.560 4.061 -3.507 1.00 95.38 87 GLY A N 1
ATOM 676 C CA . GLY A 1 87 ? 0.574 5.501 -3.316 1.00 95.38 87 GLY A CA 1
ATOM 677 C C . GLY A 1 87 ? -0.688 5.988 -2.623 1.00 95.38 87 GLY A C 1
ATOM 678 O O . GLY A 1 87 ? -1.223 5.333 -1.739 1.00 95.38 87 GLY A O 1
ATOM 679 N N . ALA A 1 88 ? -1.195 7.125 -3.085 1.00 96.50 88 ALA A N 1
ATOM 680 C CA . ALA A 1 88 ? -2.487 7.664 -2.690 1.00 96.50 88 ALA A CA 1
ATOM 681 C C . ALA A 1 88 ? -3.588 7.308 -3.705 1.00 96.50 88 ALA A C 1
ATOM 683 O O . ALA A 1 88 ? -4.497 8.116 -3.920 1.00 96.50 88 ALA A O 1
ATOM 684 N N . HIS A 1 89 ? -3.525 6.159 -4.383 1.00 97.75 89 HIS A N 1
ATOM 685 C CA . HIS A 1 89 ? -4.438 5.886 -5.493 1.00 97.75 89 HIS A CA 1
ATOM 686 C C . HIS A 1 89 ? -5.910 5.764 -5.018 1.00 97.75 89 HIS A C 1
ATOM 688 O O . HIS A 1 89 ? -6.189 5.092 -4.014 1.00 97.75 89 HIS A O 1
ATOM 694 N N . PRO A 1 90 ? -6.897 6.371 -5.713 1.00 98.06 90 PRO A N 1
ATOM 695 C CA . PRO A 1 90 ? -8.307 6.306 -5.314 1.00 98.06 90 PRO A CA 1
ATOM 696 C C . PRO A 1 90 ? -8.849 4.877 -5.201 1.00 98.06 90 PRO A C 1
ATOM 698 O O . PRO A 1 90 ? -9.456 4.546 -4.192 1.00 98.06 90 PRO A O 1
ATOM 701 N N . LEU A 1 91 ? -8.548 3.992 -6.161 1.00 98.38 91 LEU A N 1
ATOM 702 C CA . LEU A 1 91 ? -8.966 2.581 -6.082 1.00 98.38 91 LEU A CA 1
ATOM 703 C C . LEU A 1 91 ? -8.429 1.860 -4.838 1.00 98.38 91 LEU A C 1
ATOM 705 O O . LEU A 1 91 ? -9.157 1.069 -4.252 1.00 98.38 91 LEU A O 1
ATOM 709 N N . ILE A 1 92 ? -7.207 2.162 -4.386 1.00 98.50 92 ILE A N 1
ATOM 710 C CA . ILE A 1 92 ? -6.674 1.602 -3.135 1.00 98.50 92 ILE A CA 1
ATOM 711 C C . ILE A 1 92 ? -7.466 2.131 -1.931 1.00 98.50 92 ILE A C 1
ATOM 713 O O . ILE A 1 92 ? -7.806 1.362 -1.036 1.00 98.50 92 ILE A O 1
ATOM 717 N N . THR A 1 93 ? -7.844 3.415 -1.950 1.00 98.69 93 THR A N 1
ATOM 718 C CA . THR A 1 93 ? -8.735 4.007 -0.933 1.00 98.69 93 THR A CA 1
ATOM 719 C C . THR A 1 93 ? -10.075 3.269 -0.867 1.00 98.69 93 THR A C 1
ATOM 721 O O . THR A 1 93 ? -10.524 2.929 0.224 1.00 98.69 93 THR A O 1
ATOM 724 N N . GLU A 1 94 ? -10.690 2.980 -2.019 1.00 98.75 94 GLU A N 1
ATOM 725 C CA . GLU A 1 94 ? -11.954 2.235 -2.077 1.00 98.75 94 GLU A CA 1
ATOM 726 C C . GLU A 1 94 ? -11.813 0.820 -1.517 1.00 98.75 94 GLU A C 1
ATOM 728 O O . GLU A 1 94 ? -12.690 0.366 -0.792 1.00 98.75 94 GLU A O 1
ATOM 733 N N . ILE A 1 95 ? -10.709 0.126 -1.808 1.00 98.75 95 ILE A N 1
ATOM 734 C CA . ILE A 1 95 ? -10.472 -1.222 -1.278 1.00 98.75 95 ILE A CA 1
ATOM 735 C C . ILE A 1 95 ? -10.371 -1.192 0.251 1.00 98.75 95 ILE A C 1
ATOM 737 O O . ILE A 1 95 ? -11.022 -1.992 0.920 1.00 98.75 95 ILE A O 1
ATOM 741 N N . LEU A 1 96 ? -9.582 -0.264 0.806 1.00 98.75 96 LEU A N 1
ATOM 742 C CA . LEU A 1 96 ? -9.443 -0.101 2.257 1.00 98.75 96 LEU A CA 1
ATOM 743 C C . LEU A 1 96 ? -10.790 0.203 2.919 1.00 98.75 96 LEU A C 1
ATOM 745 O O . LEU A 1 96 ? -11.114 -0.374 3.956 1.00 98.75 96 LEU A O 1
ATOM 749 N N . TYR A 1 97 ? -11.576 1.089 2.304 1.00 98.75 97 TYR A N 1
ATOM 750 C CA . TYR A 1 97 ? -12.918 1.430 2.760 1.00 98.75 97 TYR A CA 1
ATOM 751 C C . TYR A 1 97 ? -13.861 0.221 2.725 1.00 98.75 97 TYR A C 1
ATOM 753 O O . TYR A 1 97 ? -14.527 -0.060 3.715 1.00 98.75 97 TYR A O 1
ATOM 761 N N . GLU A 1 98 ? -13.899 -0.532 1.626 1.00 98.75 98 GLU A N 1
ATOM 762 C CA . GLU A 1 98 ? -14.775 -1.701 1.497 1.00 98.75 98 GLU A CA 1
ATOM 763 C C . GLU A 1 98 ? -14.411 -2.810 2.481 1.00 98.75 98 GLU A C 1
ATOM 765 O O . GLU A 1 98 ? -15.302 -3.431 3.059 1.00 98.75 98 GLU A O 1
ATOM 770 N N . HIS A 1 99 ? -13.117 -3.028 2.725 1.00 98.62 99 HIS A N 1
ATOM 771 C CA . HIS A 1 99 ? -12.659 -3.970 3.745 1.00 98.62 99 HIS A CA 1
ATOM 772 C C . HIS A 1 99 ? -13.056 -3.513 5.153 1.00 98.62 99 HIS A C 1
ATOM 774 O O . HIS A 1 99 ? -13.524 -4.334 5.942 1.00 98.62 99 HIS A O 1
ATOM 780 N N . ALA A 1 100 ? -12.942 -2.214 5.456 1.00 98.56 100 ALA A N 1
ATOM 781 C CA . ALA A 1 100 ? -13.416 -1.650 6.720 1.00 98.56 100 ALA A CA 1
ATOM 782 C C . ALA A 1 100 ? -14.932 -1.832 6.891 1.00 98.56 100 ALA A C 1
ATOM 784 O O . ALA A 1 100 ? -15.384 -2.320 7.923 1.00 98.56 100 ALA A O 1
ATOM 785 N N . MET A 1 101 ? -15.717 -1.485 5.868 1.00 98.50 101 MET A N 1
ATOM 786 C CA . MET A 1 101 ? -17.179 -1.567 5.898 1.00 98.50 101 MET A CA 1
ATOM 787 C C . MET A 1 101 ? -17.687 -3.006 5.971 1.00 98.50 101 MET A C 1
ATOM 789 O O . MET A 1 101 ? -18.677 -3.267 6.644 1.00 98.50 101 MET A O 1
ATOM 793 N N . ALA A 1 102 ? -17.002 -3.959 5.336 1.00 98.38 102 ALA A N 1
ATOM 794 C CA . ALA A 1 102 ? -17.337 -5.377 5.458 1.00 98.38 102 ALA A CA 1
ATOM 795 C C . ALA A 1 102 ? -17.129 -5.914 6.887 1.00 98.38 102 ALA A C 1
ATOM 797 O O . ALA A 1 102 ? -17.812 -6.855 7.291 1.00 98.38 102 ALA A O 1
ATOM 798 N N . ALA A 1 103 ? -16.194 -5.327 7.640 1.00 98.06 103 ALA A N 1
ATOM 799 C CA . ALA A 1 103 ? -15.939 -5.649 9.042 1.00 98.06 103 ALA A CA 1
ATOM 800 C C . ALA A 1 103 ? -16.810 -4.833 10.025 1.00 98.06 103 ALA A C 1
ATOM 802 O O . ALA A 1 103 ? -16.954 -5.218 11.188 1.00 98.06 103 ALA A O 1
ATOM 803 N N . SER A 1 104 ? -17.378 -3.719 9.559 1.00 98.50 104 SER A N 1
ATOM 804 C CA . SER A 1 104 ? -18.172 -2.760 10.331 1.00 98.50 104 SER A CA 1
ATOM 805 C C . SER A 1 104 ? -19.558 -3.286 10.702 1.00 98.50 104 SER A C 1
ATOM 807 O O . SER A 1 104 ? -20.184 -4.049 9.962 1.00 98.50 104 SER A O 1
ATOM 809 N N . LYS A 1 105 ? -20.062 -2.851 11.862 1.00 98.25 105 LYS A N 1
ATOM 810 C CA . LYS A 1 105 ? -21.461 -3.035 12.283 1.00 98.25 105 LYS A CA 1
ATOM 811 C C . LYS A 1 105 ? -22.199 -1.707 12.414 1.00 98.25 105 LYS A C 1
ATOM 813 O O . LYS A 1 105 ? -23.375 -1.636 12.067 1.00 98.25 105 LYS A O 1
ATOM 818 N N . ASP A 1 106 ? -21.533 -0.690 12.955 1.00 98.00 106 ASP A N 1
ATOM 819 C CA . ASP A 1 106 ? -22.049 0.674 13.092 1.00 98.00 106 ASP A CA 1
ATOM 820 C C . ASP A 1 106 ? -20.874 1.659 12.962 1.00 98.00 106 ASP A C 1
ATOM 822 O O . ASP A 1 106 ? -20.233 1.975 13.972 1.00 98.00 106 ASP A O 1
ATOM 826 N N . PRO A 1 107 ? -20.571 2.158 11.745 1.00 97.69 107 PRO A N 1
ATOM 827 C CA . PRO A 1 107 ? -19.375 2.967 11.505 1.00 97.69 107 PRO A CA 1
ATOM 828 C C . PRO A 1 107 ? -19.378 4.261 12.334 1.00 97.69 107 PRO A C 1
ATOM 830 O O . PRO A 1 107 ? -18.329 4.723 12.785 1.00 97.69 107 PRO A O 1
ATOM 833 N N . THR A 1 108 ? -20.560 4.782 12.683 1.00 98.12 108 THR A N 1
ATOM 834 C CA . THR A 1 108 ? -20.706 5.989 13.515 1.00 98.12 108 THR A CA 1
ATOM 835 C C . THR A 1 108 ? -20.223 5.805 14.957 1.00 98.12 108 THR A C 1
ATOM 837 O O . THR A 1 108 ? -20.001 6.787 15.668 1.00 98.12 108 THR A O 1
ATOM 840 N N . LYS A 1 109 ? -20.030 4.554 15.395 1.00 98.62 109 LYS A N 1
ATOM 841 C CA . LYS A 1 109 ? -19.460 4.169 16.695 1.00 98.62 109 LYS A CA 1
ATOM 842 C C . LYS A 1 109 ? -18.105 3.474 16.558 1.00 98.62 109 LYS A C 1
ATOM 844 O O . LYS A 1 109 ? -17.630 2.856 17.512 1.00 98.62 109 LYS A O 1
ATOM 849 N N . GLU A 1 110 ? -17.468 3.567 15.398 1.00 98.81 110 GLU A N 1
ATOM 850 C CA . GLU A 1 110 ? -16.220 2.872 15.100 1.00 98.81 110 GLU A CA 1
ATOM 851 C C . GLU A 1 110 ? -15.109 3.854 14.715 1.00 98.81 110 GLU A C 1
ATOM 853 O O . GLU A 1 110 ? -15.335 4.850 14.028 1.00 98.81 110 GLU A O 1
ATOM 858 N N . MET A 1 111 ? -13.886 3.567 15.162 1.00 98.81 111 MET A N 1
ATOM 859 C CA . MET A 1 111 ? -12.677 4.256 14.703 1.00 98.81 111 MET A CA 1
ATOM 860 C C . MET A 1 111 ? -11.955 3.355 13.707 1.00 98.81 111 MET A C 1
ATOM 862 O O . MET A 1 111 ? -11.523 2.266 14.078 1.00 98.81 111 MET A O 1
ATOM 866 N N . LEU A 1 112 ? -11.753 3.826 12.479 1.00 98.88 112 LEU A N 1
ATOM 867 C CA . LEU A 1 112 ? -10.932 3.127 11.495 1.00 98.88 112 LEU A CA 1
ATOM 868 C C . LEU A 1 112 ? -9.448 3.464 11.699 1.00 98.88 112 LEU A C 1
ATOM 870 O O . LEU A 1 112 ? -9.051 4.629 11.714 1.00 98.88 112 LEU A O 1
ATOM 874 N N . ILE A 1 113 ? -8.613 2.436 11.808 1.00 98.88 113 ILE A N 1
ATOM 875 C CA . ILE A 1 113 ? -7.159 2.538 11.882 1.00 98.88 113 ILE A CA 1
ATOM 876 C C . ILE A 1 113 ? -6.557 1.769 10.703 1.00 98.88 113 ILE A C 1
ATOM 878 O O . ILE A 1 113 ? -6.590 0.540 10.652 1.00 98.88 113 ILE A O 1
ATOM 882 N N . ILE A 1 114 ? -5.983 2.503 9.756 1.00 98.81 114 ILE A N 1
ATOM 883 C CA . ILE A 1 114 ? -5.261 1.951 8.611 1.00 98.81 114 ILE A CA 1
ATOM 884 C C . ILE A 1 114 ? -3.804 1.738 9.028 1.00 98.81 114 ILE A C 1
ATOM 886 O O . ILE A 1 114 ? -3.157 2.652 9.541 1.00 98.81 114 ILE A O 1
ATOM 890 N N . VAL A 1 115 ? -3.272 0.538 8.818 1.00 98.56 115 VAL A N 1
ATOM 891 C CA . VAL A 1 115 ? -1.897 0.196 9.199 1.00 98.56 115 VAL A CA 1
ATOM 892 C C . VAL A 1 115 ? -1.124 -0.265 7.972 1.00 98.56 115 VAL A C 1
ATOM 894 O O . VAL A 1 115 ? -1.445 -1.287 7.368 1.00 98.56 115 VAL A O 1
ATOM 897 N N . ALA A 1 116 ? -0.100 0.489 7.597 1.00 97.19 116 ALA A N 1
ATOM 898 C CA . ALA A 1 116 ? 0.833 0.132 6.536 1.00 97.19 116 ALA A CA 1
ATOM 899 C C . ALA A 1 116 ? 2.117 -0.478 7.120 1.00 97.19 116 ALA A C 1
ATOM 901 O O . ALA A 1 116 ? 2.450 -0.264 8.290 1.00 97.19 116 ALA A O 1
ATOM 902 N N . HIS A 1 117 ? 2.851 -1.237 6.298 1.00 94.94 117 HIS A N 1
ATOM 903 C CA . HIS A 1 117 ? 4.171 -1.754 6.677 1.00 94.94 117 HIS A CA 1
ATOM 904 C C . HIS A 1 117 ? 5.139 -0.605 6.976 1.00 94.94 117 HIS A C 1
ATOM 906 O O . HIS A 1 117 ? 5.780 -0.604 8.022 1.00 94.94 117 HIS A O 1
ATOM 912 N N . GLY A 1 118 ? 5.196 0.388 6.084 1.00 93.69 118 GLY A N 1
ATOM 913 C CA . GLY A 1 118 ? 6.114 1.523 6.145 1.00 93.69 118 GLY A CA 1
ATOM 914 C C . GLY A 1 118 ? 7.571 1.164 5.832 1.00 93.69 118 GLY A C 1
ATOM 915 O O . GLY A 1 118 ? 7.954 -0.005 5.929 1.00 93.69 118 GLY A O 1
ATOM 916 N N . PRO A 1 119 ? 8.400 2.144 5.453 1.00 94.88 119 PRO A N 1
ATOM 917 C CA . PRO A 1 119 ? 9.821 1.923 5.214 1.00 94.88 119 PRO A CA 1
ATOM 918 C C . PRO A 1 119 ? 10.619 1.731 6.509 1.00 94.88 119 PRO A C 1
ATOM 920 O O . PRO A 1 119 ? 10.217 2.170 7.592 1.00 94.88 119 PRO A O 1
ATOM 923 N N . GLU A 1 120 ? 11.777 1.081 6.385 1.00 92.69 120 GLU A N 1
ATOM 924 C CA . GLU A 1 120 ? 12.687 0.820 7.509 1.00 92.69 120 GLU A CA 1
ATOM 925 C C . GLU A 1 120 ? 13.322 2.106 8.068 1.00 92.69 120 GLU A C 1
ATOM 927 O O . GLU A 1 120 ? 13.507 2.231 9.280 1.00 92.69 120 GLU A O 1
ATOM 932 N N . ASP A 1 121 ? 13.616 3.080 7.199 1.00 91.94 121 ASP A N 1
ATOM 933 C CA . ASP A 1 121 ? 14.286 4.328 7.564 1.00 91.94 121 ASP A CA 1
ATOM 934 C C . ASP A 1 121 ? 13.273 5.409 7.979 1.00 91.94 121 ASP A C 1
ATOM 936 O O . ASP A 1 121 ? 12.207 5.580 7.385 1.00 91.94 121 ASP A O 1
ATOM 940 N N . ILE A 1 122 ? 13.638 6.191 8.994 1.00 90.94 122 ILE A N 1
ATOM 941 C CA . ILE A 1 122 ? 12.914 7.391 9.420 1.00 90.94 122 ILE A CA 1
ATOM 942 C C . ILE A 1 122 ? 12.835 8.416 8.283 1.00 90.94 122 ILE A C 1
ATOM 944 O O . ILE A 1 122 ? 11.799 9.067 8.139 1.00 90.94 122 ILE A O 1
ATOM 948 N N . ALA A 1 123 ? 13.908 8.568 7.500 1.00 93.94 123 ALA A N 1
ATOM 949 C CA . ALA A 1 123 ? 13.979 9.545 6.417 1.00 93.94 123 ALA A CA 1
ATOM 950 C C . ALA A 1 123 ? 12.935 9.274 5.323 1.00 93.94 123 ALA A C 1
ATOM 952 O O . ALA A 1 123 ? 12.326 10.214 4.818 1.00 93.94 123 ALA A O 1
ATOM 953 N N . ASP A 1 124 ? 12.683 7.999 5.023 1.00 96.31 124 ASP A N 1
ATOM 954 C CA . ASP A 1 124 ? 11.660 7.565 4.068 1.00 96.31 124 ASP A CA 1
ATOM 955 C C . ASP A 1 124 ? 10.249 7.593 4.689 1.00 96.31 124 ASP A C 1
ATOM 957 O O . ASP A 1 124 ? 9.258 7.855 4.009 1.00 96.31 124 ASP A O 1
ATOM 961 N N . ASN A 1 125 ? 10.134 7.352 5.999 1.00 97.12 125 ASN A N 1
ATOM 962 C CA . ASN A 1 125 ? 8.838 7.194 6.661 1.00 97.12 125 ASN A CA 1
ATOM 963 C C . ASN A 1 125 ? 7.991 8.471 6.693 1.00 97.12 125 ASN A C 1
ATOM 965 O O . ASN A 1 125 ? 6.768 8.382 6.636 1.00 97.12 125 ASN A O 1
ATOM 969 N N . GLY A 1 126 ? 8.615 9.646 6.815 1.00 96.94 126 GLY A N 1
ATOM 970 C CA . GLY A 1 126 ? 7.896 10.925 6.791 1.00 96.94 126 GLY A CA 1
ATOM 971 C C . GLY A 1 126 ? 7.163 11.154 5.461 1.00 96.94 126 GLY A C 1
ATOM 972 O O . GLY A 1 126 ? 5.935 11.258 5.475 1.00 96.94 126 GLY A O 1
ATOM 973 N N . PRO A 1 127 ? 7.886 11.182 4.326 1.00 97.44 127 PRO A N 1
ATOM 974 C CA . PRO A 1 127 ? 7.287 11.309 2.998 1.00 97.44 127 PRO A CA 1
ATOM 975 C C . PRO A 1 127 ? 6.314 10.176 2.636 1.00 97.44 127 PRO A C 1
ATOM 977 O O . PRO A 1 127 ? 5.252 10.444 2.075 1.00 97.44 127 PRO A O 1
ATOM 980 N N . ASP A 1 128 ? 6.615 8.923 3.009 1.00 97.75 128 ASP A N 1
ATOM 981 C CA . ASP A 1 128 ? 5.685 7.800 2.810 1.00 97.75 128 ASP A CA 1
ATOM 982 C C . ASP A 1 128 ? 4.349 8.062 3.526 1.00 97.75 128 ASP A C 1
ATOM 984 O O . ASP A 1 128 ? 3.288 8.012 2.897 1.00 97.75 128 ASP A O 1
ATOM 988 N N . LEU A 1 129 ? 4.399 8.443 4.812 1.00 97.44 129 LEU A N 1
ATOM 989 C CA . LEU A 1 129 ? 3.212 8.796 5.596 1.00 97.44 129 LEU A CA 1
ATOM 990 C C . LEU A 1 129 ? 2.440 9.974 5.005 1.00 97.44 129 LEU A C 1
ATOM 992 O O . LEU A 1 129 ? 1.209 9.955 5.038 1.00 97.44 129 LEU A O 1
ATOM 996 N N . GLU A 1 130 ? 3.126 10.990 4.483 1.00 97.81 130 GLU A N 1
ATOM 997 C CA . GLU A 1 130 ? 2.490 12.150 3.852 1.00 97.81 130 GLU A CA 1
ATOM 998 C C . GLU A 1 130 ? 1.625 11.731 2.657 1.00 97.81 130 GLU A C 1
ATOM 1000 O O . GLU A 1 130 ? 0.456 12.118 2.575 1.00 97.81 130 GLU A O 1
ATOM 1005 N N . ILE A 1 131 ? 2.146 10.858 1.789 1.00 98.31 131 ILE A N 1
ATOM 1006 C CA . ILE A 1 131 ? 1.407 10.340 0.632 1.00 98.31 131 ILE A CA 1
ATOM 1007 C C . ILE A 1 131 ? 0.204 9.511 1.088 1.00 98.31 131 ILE A C 1
ATOM 1009 O O . ILE A 1 131 ? -0.932 9.760 0.671 1.00 98.31 131 ILE A O 1
ATOM 1013 N N . ILE A 1 132 ? 0.423 8.522 1.956 1.00 98.06 132 ILE A N 1
ATOM 1014 C CA . ILE A 1 132 ? -0.624 7.544 2.286 1.00 98.06 132 ILE A CA 1
ATOM 1015 C C . ILE A 1 132 ? -1.696 8.129 3.213 1.00 98.06 132 ILE A C 1
ATOM 1017 O O . ILE A 1 132 ? -2.816 7.613 3.264 1.00 98.06 132 ILE A O 1
ATOM 1021 N N . SER A 1 133 ? -1.406 9.253 3.883 1.00 98.38 133 SER A N 1
ATOM 1022 C CA . SER A 1 133 ? -2.384 10.016 4.673 1.00 98.38 133 SER A CA 1
ATOM 102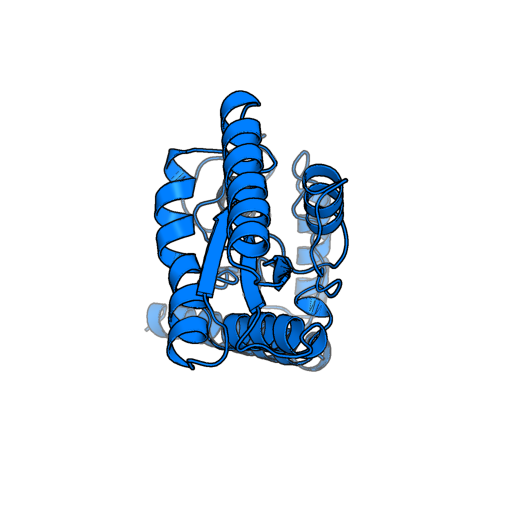3 C C . SER A 1 133 ? -3.608 10.426 3.865 1.00 98.38 133 SER A C 1
ATOM 1025 O O . SER A 1 133 ? -4.712 10.453 4.411 1.00 98.38 133 SER A O 1
ATOM 1027 N N . ALA A 1 134 ? -3.469 10.605 2.549 1.00 98.44 134 ALA A N 1
ATOM 1028 C CA . ALA A 1 134 ? -4.596 10.860 1.660 1.00 98.44 134 ALA A CA 1
ATOM 1029 C C . ALA A 1 134 ? -5.698 9.784 1.738 1.00 98.44 134 ALA A C 1
ATOM 1031 O O . ALA A 1 134 ? -6.869 10.102 1.531 1.00 98.44 134 ALA A O 1
ATOM 1032 N N . HIS A 1 135 ? -5.375 8.525 2.062 1.00 98.81 135 HIS A N 1
ATOM 1033 C CA . HIS A 1 135 ? -6.390 7.488 2.271 1.00 98.81 135 HIS A CA 1
ATOM 1034 C C . HIS A 1 135 ? -7.265 7.782 3.489 1.00 98.81 135 HIS A C 1
ATOM 1036 O O . HIS A 1 135 ? -8.492 7.756 3.386 1.00 98.81 135 HIS A O 1
ATOM 1042 N N . ALA A 1 136 ? -6.638 8.093 4.628 1.00 98.69 136 ALA A N 1
ATOM 1043 C CA . ALA A 1 136 ? -7.357 8.432 5.848 1.00 98.69 136 ALA A CA 1
ATOM 1044 C C . ALA A 1 136 ? -8.194 9.701 5.655 1.00 98.69 136 ALA A C 1
ATOM 1046 O O . ALA A 1 136 ? -9.361 9.711 6.035 1.00 98.69 136 ALA A O 1
ATOM 1047 N N . GLU A 1 137 ? -7.643 10.727 4.999 1.00 98.62 137 GLU A N 1
ATOM 1048 C CA . GLU A 1 137 ? -8.366 11.971 4.709 1.00 98.62 137 GLU A CA 1
ATOM 1049 C C . GLU A 1 137 ? -9.601 11.737 3.833 1.00 98.62 137 GLU A C 1
ATOM 1051 O O . GLU A 1 137 ? -10.693 12.194 4.168 1.00 98.62 137 GLU A O 1
ATOM 1056 N N . ARG A 1 138 ? -9.469 10.978 2.737 1.00 98.75 138 ARG A N 1
ATOM 1057 C CA . ARG A 1 138 ? -10.601 10.692 1.840 1.00 98.75 138 ARG A CA 1
ATOM 1058 C C . ARG A 1 138 ? -11.681 9.853 2.507 1.00 98.75 138 ARG A C 1
ATOM 1060 O O . ARG A 1 138 ? -12.857 10.104 2.263 1.00 98.75 138 ARG A O 1
ATOM 1067 N N . ILE A 1 139 ? -11.311 8.876 3.335 1.00 98.75 139 ILE A N 1
ATOM 1068 C C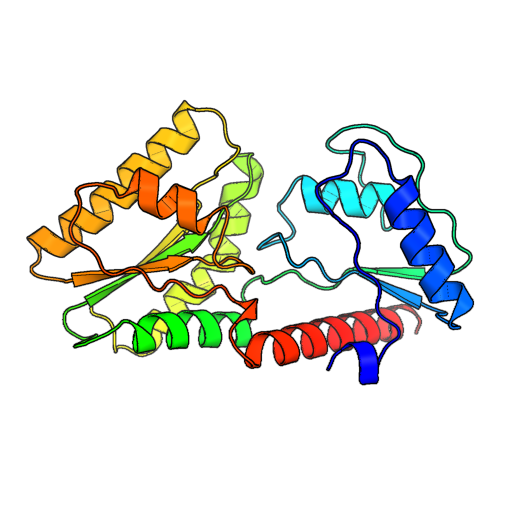A . ILE A 1 139 ? -12.299 8.072 4.066 1.00 98.75 139 ILE A CA 1
ATOM 1069 C C . ILE A 1 139 ? -12.955 8.917 5.163 1.00 98.75 139 ILE A C 1
ATOM 1071 O O . ILE A 1 139 ? -14.173 8.871 5.313 1.00 98.75 139 ILE A O 1
ATOM 1075 N N . ARG A 1 140 ? -12.195 9.763 5.871 1.00 98.50 140 ARG A N 1
ATOM 1076 C CA . ARG A 1 140 ? -12.750 10.688 6.871 1.00 98.50 140 ARG A CA 1
ATOM 1077 C C . ARG A 1 140 ? -13.723 11.685 6.249 1.00 98.50 140 ARG A C 1
ATOM 1079 O O . ARG A 1 140 ? -14.768 11.951 6.833 1.00 98.50 140 ARG A O 1
ATOM 1086 N N . ALA A 1 141 ? -13.425 12.183 5.049 1.00 98.38 141 ALA A N 1
ATOM 1087 C CA . ALA A 1 141 ? -14.289 13.104 4.312 1.00 98.38 141 ALA A CA 1
ATOM 1088 C C . ALA A 1 141 ? -15.668 12.512 3.960 1.00 98.38 141 ALA A C 1
ATOM 1090 O O . ALA A 1 141 ? -16.591 13.272 3.676 1.00 98.38 141 ALA A O 1
ATOM 1091 N N . ARG A 1 142 ? -15.838 11.181 4.017 1.00 98.06 142 ARG A N 1
ATOM 1092 C CA . ARG A 1 142 ? -17.152 10.531 3.866 1.00 98.06 142 ARG A CA 1
ATOM 1093 C C . ARG A 1 142 ? -18.064 10.746 5.074 1.00 98.06 142 ARG A C 1
ATOM 1095 O O . ARG A 1 142 ? -19.277 10.683 4.927 1.00 98.06 142 ARG A O 1
ATOM 1102 N N . GLY A 1 143 ? -17.494 11.005 6.253 1.00 96.31 143 GLY A N 1
ATOM 1103 C CA . GLY A 1 143 ? -18.247 11.275 7.481 1.00 96.31 143 GLY A CA 1
ATOM 1104 C C . GLY A 1 143 ? -18.963 10.061 8.084 1.00 96.31 143 GLY A C 1
ATOM 1105 O O . GLY A 1 143 ? -19.877 10.242 8.882 1.00 96.31 143 GLY A O 1
ATOM 1106 N N . GLU A 1 144 ? -18.581 8.840 7.699 1.00 97.81 144 GLU A N 1
ATOM 1107 C CA . GLU A 1 144 ? -19.249 7.604 8.138 1.00 97.81 144 GLU A CA 1
ATOM 1108 C C . GLU A 1 144 ? -18.632 7.012 9.410 1.00 97.81 144 GLU A C 1
ATOM 1110 O O . GLU A 1 144 ? -19.364 6.561 10.288 1.00 97.81 144 GLU A O 1
ATOM 1115 N N . PHE A 1 145 ? -17.299 7.041 9.525 1.00 98.62 145 PHE A N 1
ATOM 1116 C CA . PHE A 1 145 ? -16.572 6.591 10.716 1.00 98.62 145 PHE A CA 1
ATOM 1117 C C . PHE A 1 145 ? -16.451 7.706 11.761 1.00 98.62 145 PHE A C 1
ATOM 1119 O O . PHE A 1 145 ? -16.288 8.875 11.408 1.00 98.62 145 PHE A O 1
ATOM 1126 N N . ALA A 1 146 ? -16.444 7.347 13.048 1.00 98.31 146 ALA A N 1
ATOM 1127 C CA . ALA A 1 146 ? -16.275 8.309 14.143 1.00 98.31 146 ALA A CA 1
ATOM 1128 C C . ALA A 1 146 ? -14.894 8.992 14.139 1.00 98.31 146 ALA A C 1
ATOM 1130 O O . ALA A 1 146 ? -14.755 10.130 14.589 1.00 98.31 146 ALA A O 1
ATOM 1131 N N . ASP A 1 147 ? -13.864 8.283 13.673 1.00 98.38 147 ASP A N 1
ATOM 1132 C CA . ASP A 1 147 ? -12.516 8.800 13.426 1.00 98.38 147 ASP A CA 1
ATOM 1133 C C . ASP A 1 147 ? -11.800 7.873 12.426 1.00 98.38 147 ASP A C 1
ATOM 1135 O O . ASP A 1 147 ? -12.127 6.688 12.320 1.00 98.38 147 ASP A O 1
ATOM 1139 N N . VAL A 1 148 ? -10.822 8.404 11.693 1.00 98.81 148 VAL A N 1
ATOM 1140 C CA . VAL A 1 148 ? -10.002 7.648 10.739 1.00 98.81 148 VAL A CA 1
ATOM 1141 C C . VAL A 1 148 ? -8.548 8.067 10.888 1.00 98.81 148 VAL A C 1
ATOM 1143 O O . VAL A 1 148 ? -8.206 9.237 10.680 1.00 98.81 148 VAL A O 1
ATOM 1146 N N . ARG A 1 149 ? -7.680 7.108 11.208 1.00 98.69 149 ARG A N 1
ATOM 1147 C CA . ARG A 1 149 ? -6.239 7.321 11.393 1.00 98.69 149 ARG A CA 1
ATOM 1148 C C . ARG A 1 149 ? -5.435 6.365 10.528 1.00 98.69 149 ARG A C 1
ATOM 1150 O O . ARG A 1 149 ? -5.904 5.283 10.189 1.00 98.69 149 ARG A O 1
ATOM 1157 N N . ILE A 1 150 ? -4.206 6.756 10.209 1.00 98.69 150 ILE A N 1
ATOM 1158 C CA . ILE A 1 150 ? -3.245 5.908 9.505 1.00 98.69 150 ILE A CA 1
ATOM 1159 C C . ILE A 1 150 ? -1.879 5.958 10.181 1.00 98.69 150 ILE A C 1
ATOM 1161 O O . ILE A 1 150 ? -1.487 6.982 10.746 1.00 98.69 150 ILE A O 1
ATOM 1165 N N . ILE A 1 151 ? -1.172 4.832 10.163 1.00 98.50 151 ILE A N 1
ATOM 1166 C CA . ILE A 1 151 ? 0.174 4.701 10.715 1.00 98.50 151 ILE A CA 1
ATOM 1167 C C . ILE A 1 151 ? 0.995 3.686 9.922 1.00 98.50 151 ILE A C 1
ATOM 1169 O O . ILE A 1 151 ? 0.470 2.690 9.426 1.00 98.50 151 ILE A O 1
ATOM 1173 N N . ASN A 1 152 ? 2.300 3.924 9.883 1.00 97.94 152 ASN A N 1
ATOM 1174 C CA . ASN A 1 152 ? 3.294 2.941 9.494 1.00 97.94 152 ASN A CA 1
ATOM 1175 C C . ASN A 1 152 ? 3.773 2.180 10.723 1.00 97.94 152 ASN A C 1
ATOM 1177 O O . ASN A 1 152 ? 4.207 2.778 11.709 1.00 97.94 152 ASN A O 1
ATOM 1181 N N . LEU A 1 153 ? 3.729 0.854 10.653 1.00 95.88 153 LEU A N 1
ATOM 1182 C CA . LEU A 1 153 ? 4.313 0.007 11.686 1.00 95.88 153 LEU A CA 1
ATOM 1183 C C . LEU A 1 153 ? 5.849 0.115 11.687 1.00 95.88 153 LEU A C 1
ATOM 1185 O O . LEU A 1 153 ? 6.468 0.049 12.751 1.00 95.88 153 LEU A O 1
ATOM 1189 N N . GLN A 1 154 ? 6.424 0.363 10.505 1.00 95.88 154 GLN A N 1
ATOM 1190 C CA . GLN A 1 154 ? 7.846 0.291 10.172 1.00 95.88 154 GLN A CA 1
ATOM 1191 C C . GLN A 1 154 ? 8.437 -1.046 10.607 1.00 95.88 154 GLN A C 1
ATOM 1193 O O . GLN A 1 154 ? 9.277 -1.102 11.504 1.00 95.88 154 GLN A O 1
ATOM 1198 N N . ASP A 1 155 ? 7.918 -2.125 10.015 1.00 91.81 155 ASP A N 1
ATOM 1199 C CA . ASP A 1 155 ? 8.103 -3.491 10.517 1.00 91.81 155 ASP A CA 1
ATOM 1200 C C . ASP A 1 155 ? 9.577 -3.909 10.629 1.00 91.81 155 ASP A C 1
ATOM 1202 O O . ASP A 1 155 ? 9.977 -4.523 11.618 1.00 91.81 155 ASP A O 1
ATOM 1206 N N . ASP A 1 156 ? 10.379 -3.462 9.662 1.00 92.50 156 ASP A N 1
ATOM 1207 C CA . ASP A 1 156 ? 11.808 -3.757 9.537 1.00 92.50 156 ASP A CA 1
ATOM 1208 C C . ASP A 1 156 ? 12.720 -2.693 10.179 1.00 92.50 156 ASP A C 1
ATOM 1210 O O . ASP A 1 156 ? 13.945 -2.806 10.138 1.00 92.50 156 ASP A O 1
ATOM 1214 N N . ALA A 1 157 ? 12.157 -1.643 10.789 1.00 95.19 157 ALA A N 1
ATOM 1215 C CA . ALA A 1 157 ? 12.961 -0.607 11.433 1.00 95.19 157 ALA A CA 1
ATOM 1216 C C . ALA A 1 157 ? 13.679 -1.126 12.687 1.00 95.19 157 ALA A C 1
ATOM 1218 O O . ALA A 1 157 ? 13.281 -2.107 13.326 1.00 95.19 157 ALA A O 1
ATOM 1219 N N . ILE A 1 158 ? 14.710 -0.393 13.124 1.00 95.75 158 ILE A N 1
ATOM 1220 C CA . ILE A 1 158 ? 15.390 -0.705 14.384 1.00 95.75 158 ILE A CA 1
ATOM 1221 C C . ILE A 1 158 ? 14.392 -0.760 15.548 1.00 95.75 158 ILE A C 1
ATOM 1223 O O . ILE A 1 158 ? 13.460 0.043 15.659 1.00 95.75 158 ILE A O 1
ATOM 1227 N N . ARG A 1 159 ? 14.634 -1.700 16.464 1.00 95.69 159 ARG A N 1
ATOM 1228 C CA . ARG A 1 159 ? 13.709 -2.065 17.544 1.00 95.69 159 ARG A CA 1
ATOM 1229 C C . ARG A 1 159 ? 13.072 -0.874 18.288 1.00 95.69 159 ARG A C 1
ATOM 1231 O O . ARG A 1 159 ? 11.858 -0.913 18.474 1.00 95.69 159 ARG A O 1
ATOM 1238 N N . PRO A 1 160 ? 13.797 0.193 18.686 1.00 96.56 160 PRO A N 1
ATOM 1239 C CA . PRO A 1 160 ? 13.174 1.320 19.386 1.00 96.56 160 PRO A CA 1
ATOM 1240 C C . PRO A 1 160 ? 12.094 2.052 18.574 1.00 96.56 160 PRO A C 1
ATOM 1242 O O . PRO A 1 160 ? 11.098 2.489 19.153 1.00 96.56 160 PRO A O 1
ATOM 1245 N N . ILE A 1 161 ? 12.273 2.170 17.252 1.00 96.81 161 ILE A N 1
ATOM 1246 C CA . ILE A 1 161 ? 11.321 2.827 16.342 1.00 96.81 161 ILE A CA 1
ATOM 1247 C C . ILE A 1 161 ? 10.071 1.960 16.210 1.00 96.81 161 ILE A C 1
ATOM 1249 O O . ILE A 1 161 ? 8.970 2.405 16.540 1.00 96.81 161 ILE A O 1
ATOM 1253 N N . ARG A 1 162 ? 10.262 0.694 15.827 1.00 97.19 162 ARG A N 1
ATOM 1254 C CA . ARG A 1 162 ? 9.197 -0.304 15.687 1.00 97.19 162 ARG A CA 1
ATOM 1255 C C . ARG A 1 162 ? 8.364 -0.427 16.968 1.00 97.19 162 ARG A C 1
ATOM 1257 O O . ARG A 1 162 ? 7.138 -0.355 16.925 1.00 97.19 162 ARG A O 1
ATOM 1264 N N . GLU A 1 163 ? 9.004 -0.525 18.136 1.00 97.62 163 GLU A N 1
ATOM 1265 C CA . GLU A 1 163 ? 8.301 -0.568 19.428 1.00 97.62 163 GLU A CA 1
ATOM 1266 C C . GLU A 1 163 ? 7.536 0.730 19.737 1.00 97.62 163 GLU A C 1
ATOM 1268 O O . GLU A 1 163 ? 6.474 0.686 20.362 1.00 97.62 163 GLU A O 1
ATOM 1273 N N . SER A 1 164 ? 8.048 1.892 19.320 1.00 98.00 164 SER A N 1
ATOM 1274 C CA . SER A 1 164 ? 7.349 3.171 19.476 1.00 98.00 164 SER A CA 1
ATOM 1275 C C . SER A 1 164 ? 6.064 3.221 18.649 1.00 98.00 164 SER A C 1
ATOM 1277 O O . SER A 1 164 ? 5.009 3.584 19.175 1.00 98.00 164 SER A O 1
ATOM 1279 N N . ASN A 1 165 ? 6.123 2.769 17.394 1.00 98.19 165 ASN A N 1
ATOM 1280 C CA . ASN A 1 165 ? 4.962 2.700 16.508 1.00 98.19 165 ASN A CA 1
ATOM 1281 C C . ASN A 1 165 ? 3.913 1.709 17.029 1.00 98.19 165 ASN A C 1
ATOM 1283 O O . ASN A 1 165 ? 2.729 2.044 17.077 1.00 98.19 165 ASN A O 1
ATOM 1287 N N . VAL A 1 166 ? 4.333 0.547 17.546 1.00 98.56 166 VAL A N 1
ATOM 1288 C CA . VAL A 1 166 ? 3.425 -0.400 18.220 1.00 98.56 166 VAL A CA 1
ATOM 1289 C C . VAL A 1 166 ? 2.768 0.224 19.447 1.00 98.56 166 VAL A C 1
ATOM 1291 O O . VAL A 1 166 ? 1.557 0.094 19.627 1.00 98.56 166 VAL A O 1
ATOM 1294 N N . ARG A 1 167 ? 3.528 0.921 20.305 1.00 98.75 167 ARG A N 1
ATOM 1295 C CA . ARG A 1 167 ? 2.953 1.611 21.474 1.00 98.75 167 ARG A CA 1
ATOM 1296 C C . ARG A 1 167 ? 1.914 2.647 21.053 1.00 98.75 167 ARG A C 1
ATOM 1298 O O . ARG A 1 167 ? 0.858 2.708 21.677 1.00 98.75 167 ARG A O 1
ATOM 1305 N N . LYS A 1 168 ? 2.187 3.414 19.994 1.00 98.69 168 LYS A N 1
ATOM 1306 C CA . LYS A 1 168 ? 1.256 4.402 19.436 1.00 98.69 168 LYS A CA 1
ATOM 1307 C C . LYS A 1 168 ? -0.016 3.740 18.901 1.00 98.69 168 LYS A C 1
ATOM 1309 O O . LYS A 1 168 ? -1.107 4.142 19.296 1.00 98.69 168 LYS A O 1
ATOM 1314 N N . LEU A 1 169 ? 0.118 2.688 18.093 1.00 98.81 169 LEU A N 1
ATOM 1315 C CA . LEU A 1 169 ? -1.011 1.927 17.555 1.00 98.81 169 LEU A CA 1
ATOM 1316 C C . LEU A 1 169 ? -1.877 1.325 18.678 1.00 98.81 169 LEU A C 1
ATOM 1318 O O . LEU A 1 169 ? -3.092 1.514 18.696 1.00 98.81 169 LEU A O 1
ATOM 1322 N N . ARG A 1 170 ? -1.257 0.663 19.665 1.00 98.88 170 ARG A N 1
ATOM 1323 C CA . ARG A 1 170 ? -1.959 0.131 20.848 1.00 98.88 170 ARG A CA 1
ATOM 1324 C C . ARG A 1 170 ? -2.632 1.239 21.661 1.00 98.88 170 ARG A C 1
ATOM 1326 O O . ARG A 1 170 ? -3.697 1.010 22.226 1.00 98.88 170 ARG A O 1
ATOM 1333 N N . GLY A 1 171 ? -2.012 2.417 21.734 1.00 98.81 171 GLY A N 1
ATOM 1334 C CA . GLY A 1 171 ? -2.578 3.606 22.367 1.00 98.81 171 GLY A CA 1
ATOM 1335 C C . GLY A 1 171 ? -3.869 4.058 21.692 1.00 98.81 171 GLY A C 1
ATOM 1336 O O . GLY A 1 171 ? -4.856 4.268 22.384 1.00 98.81 171 GLY A O 1
ATOM 1337 N N . TRP A 1 172 ? -3.899 4.120 20.358 1.00 98.81 172 TRP A N 1
ATOM 1338 C CA . TRP A 1 172 ? -5.105 4.485 19.604 1.00 98.81 172 TRP A CA 1
ATOM 1339 C C . TRP A 1 172 ? -6.253 3.494 19.786 1.00 98.81 172 TRP A C 1
ATOM 1341 O O . TRP A 1 172 ? -7.391 3.916 19.964 1.00 98.81 172 TRP A O 1
ATOM 1351 N N . VAL A 1 173 ? -5.958 2.191 19.798 1.00 98.88 173 VAL A N 1
ATOM 1352 C CA . VAL A 1 173 ? -6.967 1.152 20.065 1.00 98.88 173 VAL A CA 1
ATOM 1353 C C . VAL A 1 173 ? -7.595 1.362 21.447 1.00 98.88 173 VAL A C 1
ATOM 1355 O O . VAL A 1 173 ? -8.814 1.447 21.562 1.00 98.88 173 VAL A O 1
ATOM 1358 N N . LYS A 1 174 ? -6.768 1.547 22.486 1.00 98.81 174 LYS A N 1
ATOM 1359 C CA . LYS A 1 174 ? -7.250 1.804 23.852 1.00 98.81 174 LYS A CA 1
ATOM 1360 C C . LYS A 1 174 ? -8.038 3.108 23.967 1.00 98.81 174 LYS A C 1
ATOM 1362 O O . LYS A 1 174 ? -9.108 3.103 24.559 1.00 98.81 174 LYS A O 1
ATOM 1367 N N . GLU A 1 175 ? -7.536 4.191 23.376 1.00 98.50 175 GLU A N 1
ATOM 1368 C CA . GLU A 1 175 ? -8.207 5.496 23.348 1.00 98.50 175 GLU A CA 1
ATOM 1369 C C . GLU A 1 175 ? -9.606 5.383 22.725 1.00 98.50 175 GLU A C 1
ATOM 1371 O O . GLU A 1 175 ? -10.575 5.927 23.252 1.00 98.50 175 GLU A O 1
ATOM 1376 N N . ALA A 1 176 ? -9.735 4.654 21.614 1.00 98.62 176 ALA A N 1
ATOM 1377 C CA . ALA A 1 176 ? -11.026 4.401 20.988 1.00 98.62 176 ALA A CA 1
ATOM 1378 C C . ALA A 1 176 ? -11.964 3.616 21.918 1.00 98.62 176 ALA A C 1
ATOM 1380 O O . ALA A 1 176 ? -13.095 4.056 22.124 1.00 98.62 176 ALA A O 1
ATOM 1381 N N . ASN A 1 177 ? -11.494 2.533 22.549 1.00 98.62 177 ASN A N 1
ATOM 1382 C CA . ASN A 1 177 ? -12.308 1.785 23.512 1.00 98.62 177 ASN A CA 1
ATOM 1383 C C . ASN A 1 177 ? -12.742 2.655 24.712 1.00 98.62 177 ASN A C 1
ATOM 1385 O O . ASN A 1 177 ? -13.901 2.605 25.117 1.00 98.62 177 ASN A O 1
ATOM 1389 N N . GLU A 1 178 ? -11.848 3.485 25.263 1.00 98.50 178 GLU A N 1
ATOM 1390 C CA . GLU A 1 178 ? -12.134 4.413 26.374 1.00 98.50 178 GLU A CA 1
ATOM 1391 C C . GLU A 1 178 ? -13.189 5.466 26.003 1.00 98.50 178 GLU A C 1
ATOM 1393 O O . GLU A 1 178 ? -13.985 5.884 26.844 1.00 98.50 178 GLU A O 1
ATOM 1398 N N . ARG A 1 179 ? -13.243 5.856 24.725 1.00 98.19 179 ARG A N 1
ATOM 1399 C CA . ARG A 1 179 ? -14.278 6.734 24.158 1.00 98.19 179 ARG A CA 1
ATOM 1400 C C . ARG A 1 179 ? -15.597 6.009 23.859 1.00 98.19 179 ARG A C 1
ATOM 1402 O O . ARG A 1 179 ? -16.524 6.640 23.356 1.00 98.19 179 ARG A O 1
ATOM 1409 N N . GLY A 1 180 ? -15.693 4.709 24.139 1.00 98.38 180 GLY A N 1
ATOM 1410 C CA . GLY A 1 180 ? -16.855 3.881 23.809 1.00 98.38 180 GLY A CA 1
ATOM 1411 C C . GLY A 1 180 ? -16.970 3.539 22.321 1.00 98.38 180 GLY A C 1
ATOM 1412 O O . GLY A 1 180 ? -18.054 3.171 21.871 1.00 98.38 180 GLY A O 1
ATOM 1413 N N . LEU A 1 181 ? -15.881 3.677 21.559 1.00 98.69 181 LEU A N 1
ATOM 1414 C CA . LEU A 1 181 ? -15.812 3.320 20.144 1.00 98.69 181 LEU A CA 1
ATOM 1415 C C . LEU A 1 181 ? -15.248 1.908 19.960 1.00 98.69 181 LEU A C 1
ATOM 1417 O O . LEU A 1 181 ? -14.449 1.427 20.765 1.00 98.69 181 LEU A O 1
ATOM 1421 N N . THR A 1 182 ? -15.616 1.267 18.852 1.00 98.75 182 THR A N 1
ATOM 1422 C CA . THR A 1 182 ? -15.011 0.004 18.409 1.00 98.75 182 THR A CA 1
ATOM 1423 C C . THR A 1 182 ? -13.897 0.286 17.389 1.00 98.75 182 THR A C 1
ATOM 1425 O O . THR A 1 182 ? -14.173 0.842 16.327 1.00 98.75 182 THR A O 1
ATOM 1428 N N . PRO A 1 183 ? -12.630 -0.061 17.665 1.00 98.81 183 PRO A N 1
ATOM 1429 C CA . PRO A 1 183 ? -11.550 0.077 16.694 1.00 98.81 183 PRO A CA 1
ATOM 1430 C C . PRO A 1 183 ? -11.702 -0.961 15.575 1.00 98.81 183 PRO A C 1
ATOM 1432 O O . PRO A 1 183 ? -11.795 -2.156 15.855 1.00 98.81 183 PRO A O 1
ATOM 1435 N N . ILE A 1 184 ? -11.668 -0.519 14.320 1.00 98.81 184 ILE A N 1
ATOM 1436 C CA . ILE A 1 184 ? -11.522 -1.373 13.137 1.00 98.81 184 ILE A CA 1
ATOM 1437 C C . ILE A 1 184 ? -10.122 -1.175 12.578 1.00 98.81 184 ILE A C 1
ATOM 1439 O O . ILE A 1 184 ? -9.729 -0.056 12.263 1.00 98.81 184 ILE A O 1
ATOM 1443 N N . VAL A 1 185 ? -9.370 -2.260 12.435 1.00 98.81 185 VAL A N 1
ATOM 1444 C CA . VAL A 1 185 ? -8.010 -2.239 11.897 1.00 98.81 185 VAL A CA 1
ATOM 1445 C C . VAL A 1 185 ? -8.005 -2.844 10.498 1.00 98.81 185 VAL A C 1
ATOM 1447 O O . VAL A 1 185 ? -8.443 -3.979 10.313 1.00 98.81 185 VAL A O 1
ATOM 1450 N N . VAL A 1 186 ? -7.484 -2.097 9.524 1.00 98.50 186 VAL A N 1
ATOM 1451 C CA . VAL A 1 186 ? -7.319 -2.532 8.127 1.00 98.50 186 VAL A CA 1
ATOM 1452 C C . VAL A 1 186 ? -5.858 -2.376 7.732 1.00 98.50 186 VAL A C 1
ATOM 1454 O O . VAL A 1 186 ? -5.256 -1.334 7.986 1.00 98.50 186 VAL A O 1
ATOM 1457 N N . ALA A 1 187 ? -5.276 -3.386 7.088 1.00 97.75 187 ALA A N 1
ATOM 1458 C CA . ALA A 1 187 ? -3.907 -3.287 6.598 1.00 97.75 187 ALA A CA 1
ATOM 1459 C C . ALA A 1 187 ? -3.844 -2.731 5.169 1.00 97.75 187 ALA A C 1
ATOM 1461 O O . ALA A 1 187 ? -4.509 -3.237 4.265 1.00 97.75 187 ALA A O 1
ATOM 1462 N N . LEU A 1 188 ? -2.968 -1.751 4.943 1.00 97.56 188 LEU A N 1
ATOM 1463 C CA . LEU A 1 188 ? -2.561 -1.320 3.606 1.00 97.56 188 LEU A CA 1
ATOM 1464 C C . LEU A 1 188 ? -1.451 -2.256 3.105 1.00 97.56 188 LEU A C 1
ATOM 1466 O O . LEU A 1 188 ? -0.266 -1.939 3.168 1.00 97.56 188 LEU A O 1
ATOM 1470 N N . ALA A 1 189 ? -1.851 -3.460 2.688 1.00 95.25 189 ALA A N 1
ATOM 1471 C CA . ALA A 1 189 ? -0.957 -4.519 2.222 1.00 95.25 189 ALA A CA 1
ATOM 1472 C C . ALA A 1 189 ? -1.649 -5.422 1.188 1.00 95.25 189 ALA A C 1
ATOM 1474 O O . ALA A 1 189 ? -2.828 -5.747 1.327 1.00 95.25 189 ALA A O 1
ATOM 1475 N N . ALA A 1 190 ? -0.913 -5.874 0.167 1.00 93.62 190 ALA A N 1
ATOM 1476 C CA . ALA A 1 190 ? -1.482 -6.699 -0.903 1.00 93.62 190 ALA A CA 1
ATOM 1477 C C . ALA A 1 190 ? -2.074 -8.029 -0.416 1.00 93.62 190 ALA A C 1
ATOM 1479 O O . ALA A 1 190 ? -3.150 -8.416 -0.871 1.00 93.62 190 ALA A O 1
ATOM 1480 N N . ALA A 1 191 ? -1.387 -8.719 0.495 1.00 91.81 191 ALA A N 1
ATOM 1481 C CA . ALA A 1 191 ? -1.773 -10.039 0.990 1.00 91.81 191 ALA A CA 1
ATOM 1482 C C . ALA A 1 191 ? -2.371 -9.986 2.407 1.00 91.81 191 ALA A C 1
ATOM 1484 O O . ALA A 1 191 ? -2.042 -9.103 3.200 1.00 91.81 191 ALA A O 1
ATOM 1485 N N . SER A 1 192 ? -3.193 -10.983 2.744 1.00 89.31 192 SER A N 1
ATOM 1486 C CA . SER A 1 192 ? -3.789 -11.204 4.077 1.00 89.31 192 SER A CA 1
ATOM 1487 C C . SER A 1 192 ? -2.856 -11.883 5.093 1.00 89.31 192 SER A C 1
ATOM 1489 O O . SER A 1 192 ? -3.229 -12.182 6.228 1.00 89.31 192 SER A O 1
ATOM 1491 N N . HIS A 1 193 ? -1.601 -12.116 4.715 1.00 86.31 193 HIS A N 1
ATOM 1492 C CA . HIS A 1 193 ? -0.567 -12.722 5.553 1.00 86.31 193 HIS A CA 1
ATOM 1493 C C . HIS A 1 193 ? 0.696 -11.848 5.608 1.00 86.31 193 HIS A C 1
ATOM 1495 O O . HIS A 1 193 ? 0.843 -10.889 4.854 1.00 86.31 193 HIS A O 1
ATOM 1501 N N . GLY A 1 194 ? 1.626 -12.168 6.514 1.00 88.94 194 GLY A N 1
ATOM 1502 C CA . GLY A 1 194 ? 2.809 -11.341 6.781 1.00 88.94 194 GLY A CA 1
ATOM 1503 C C . GLY A 1 194 ? 2.453 -10.176 7.702 1.00 88.94 194 GLY A C 1
ATOM 1504 O O . GLY A 1 194 ? 2.184 -10.399 8.881 1.00 88.94 194 GLY A O 1
ATOM 1505 N N . VAL A 1 195 ? 2.362 -8.961 7.155 1.00 91.75 195 VAL A N 1
ATOM 1506 C CA . VAL A 1 195 ? 2.077 -7.720 7.909 1.00 91.75 195 VAL A CA 1
ATOM 1507 C C . VAL A 1 195 ? 0.828 -7.846 8.776 1.00 91.75 195 VAL A C 1
ATOM 1509 O O . VAL A 1 195 ? 0.851 -7.516 9.958 1.00 91.75 195 VAL A O 1
ATOM 1512 N N . GLN A 1 196 ? -0.261 -8.401 8.236 1.00 95.75 196 GLN A N 1
ATOM 1513 C CA . GLN A 1 196 ? -1.493 -8.606 9.006 1.00 95.75 196 GLN A CA 1
ATOM 1514 C C . GLN A 1 196 ? -1.304 -9.548 10.205 1.00 95.75 196 GLN A C 1
ATOM 1516 O O . GLN A 1 196 ? -1.959 -9.391 11.237 1.00 95.75 196 GLN A O 1
ATOM 1521 N N . THR A 1 197 ? -0.415 -10.537 10.099 1.00 96.31 197 THR A N 1
ATOM 1522 C CA . THR A 1 197 ? -0.072 -11.425 11.218 1.00 96.31 197 THR A CA 1
ATOM 1523 C C . THR A 1 197 ? 0.680 -10.658 12.300 1.00 96.31 197 THR A C 1
ATOM 1525 O O . THR A 1 197 ? 0.329 -10.787 13.472 1.00 96.31 197 THR A O 1
ATOM 1528 N N . HIS A 1 198 ? 1.655 -9.829 11.923 1.00 96.50 198 HIS A N 1
ATOM 1529 C CA . HIS A 1 198 ? 2.412 -9.011 12.872 1.00 96.50 198 HIS A CA 1
ATOM 1530 C C . HIS A 1 198 ? 1.514 -7.990 13.578 1.00 96.50 198 HIS A C 1
ATOM 1532 O O . HIS A 1 198 ? 1.531 -7.924 14.804 1.00 96.50 198 HIS A O 1
ATOM 1538 N N . ILE A 1 199 ? 0.623 -7.303 12.850 1.00 97.94 199 ILE A N 1
ATOM 1539 C CA . ILE A 1 199 ? -0.341 -6.372 13.459 1.00 97.94 199 ILE A CA 1
ATOM 1540 C C . ILE A 1 199 ? -1.216 -7.091 14.496 1.00 97.94 199 ILE A C 1
ATOM 1542 O O . ILE A 1 199 ? -1.378 -6.610 15.617 1.00 97.94 199 ILE A O 1
ATOM 1546 N N . ARG A 1 200 ? -1.754 -8.275 14.169 1.00 97.75 200 ARG A N 1
ATOM 1547 C CA . ARG A 1 200 ? -2.572 -9.055 15.116 1.00 97.75 200 ARG A CA 1
ATOM 1548 C C . ARG A 1 200 ? -1.786 -9.486 16.356 1.00 97.75 200 ARG A C 1
ATOM 1550 O O . ARG A 1 200 ? -2.337 -9.479 17.458 1.00 97.75 200 ARG A O 1
ATOM 1557 N N . GLN A 1 201 ? -0.514 -9.850 16.194 1.00 97.75 201 GLN A N 1
ATOM 1558 C CA . GLN A 1 201 ? 0.375 -10.175 17.312 1.00 97.75 201 GLN A CA 1
ATOM 1559 C C . GLN A 1 201 ? 0.628 -8.948 18.195 1.00 97.75 201 GLN A C 1
ATOM 1561 O O . GLN A 1 201 ? 0.457 -9.028 19.413 1.00 97.75 201 GLN A O 1
ATOM 1566 N N . ASP A 1 202 ? 0.949 -7.808 17.585 1.00 98.19 202 ASP A N 1
ATOM 1567 C CA . ASP A 1 202 ? 1.198 -6.538 18.270 1.00 98.19 202 ASP A CA 1
ATOM 1568 C C . ASP A 1 202 ? -0.043 -6.017 19.006 1.00 98.19 202 ASP A C 1
ATOM 1570 O O . ASP A 1 202 ? 0.077 -5.369 20.048 1.00 98.19 202 ASP A O 1
ATOM 1574 N N . LEU A 1 203 ? -1.246 -6.322 18.515 1.00 98.62 203 LEU A N 1
ATOM 1575 C CA . LEU A 1 203 ? -2.525 -5.934 19.118 1.00 98.62 203 LEU A CA 1
ATOM 1576 C C . LEU A 1 203 ? -3.136 -6.993 20.037 1.00 98.62 203 LEU A C 1
ATOM 1578 O O . LEU A 1 203 ? -4.233 -6.797 20.563 1.00 98.62 203 LEU A O 1
ATOM 1582 N N . ARG A 1 204 ? -2.434 -8.100 20.300 1.00 98.44 204 ARG A N 1
ATOM 1583 C CA . ARG A 1 204 ? -2.939 -9.157 21.181 1.00 98.44 204 ARG A CA 1
ATOM 1584 C C . ARG A 1 204 ? -3.354 -8.593 22.548 1.00 98.44 204 ARG A C 1
ATOM 1586 O O . ARG A 1 204 ? -2.641 -7.787 23.160 1.00 98.44 204 ARG A O 1
ATOM 1593 N N . GLY A 1 205 ? -4.513 -9.054 23.019 1.00 98.25 205 GLY A N 1
ATOM 1594 C CA . GLY A 1 205 ? -5.095 -8.671 24.307 1.00 98.25 205 GLY A CA 1
ATOM 1595 C C . GLY A 1 205 ? -5.807 -7.315 24.321 1.00 98.25 205 GLY A C 1
ATOM 1596 O O . GLY A 1 205 ? -6.114 -6.832 25.406 1.00 98.25 205 GLY A O 1
ATOM 1597 N N . LEU A 1 206 ? -6.036 -6.694 23.161 1.00 98.69 206 LEU A N 1
ATOM 1598 C CA . LEU A 1 206 ? -6.877 -5.503 23.018 1.00 98.69 206 LEU A CA 1
ATOM 1599 C C . LEU A 1 206 ? -8.206 -5.859 22.344 1.00 98.69 206 LEU A C 1
ATOM 1601 O O . LEU A 1 206 ? -8.295 -6.888 21.673 1.00 98.69 206 LEU A O 1
ATOM 1605 N N . ASP A 1 207 ? -9.212 -5.004 22.523 1.00 98.50 207 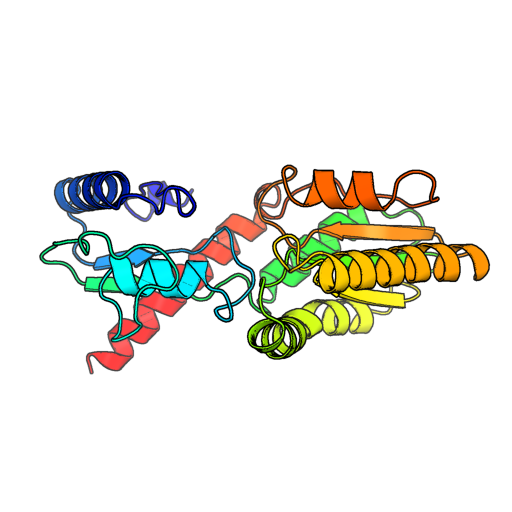ASP A N 1
ATOM 1606 C CA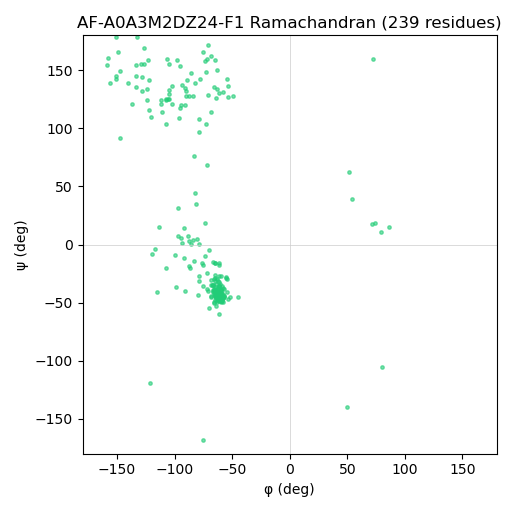 . ASP A 1 207 ? -10.542 -5.162 21.931 1.00 98.50 207 ASP A CA 1
ATOM 1607 C C . ASP A 1 207 ? -10.650 -4.355 20.629 1.00 98.50 207 ASP A C 1
ATOM 1609 O O . ASP A 1 207 ? -10.629 -3.123 20.640 1.00 98.50 207 ASP A O 1
ATOM 1613 N N . TYR A 1 208 ? -10.694 -5.058 19.499 1.00 98.75 208 TYR A N 1
ATOM 1614 C CA . TYR A 1 208 ? -10.766 -4.485 18.156 1.00 98.75 208 TYR A CA 1
ATOM 1615 C C . TYR A 1 208 ? -11.335 -5.503 17.163 1.00 98.75 208 TYR A C 1
ATOM 1617 O O . TYR A 1 208 ? -11.282 -6.716 17.382 1.00 98.75 208 TYR A O 1
ATOM 1625 N N . VAL A 1 209 ? -11.820 -5.002 16.031 1.00 98.69 209 VAL A N 1
ATOM 1626 C CA . VAL A 1 209 ? -12.169 -5.804 14.857 1.00 98.69 209 VAL A CA 1
ATOM 1627 C C . VAL A 1 209 ? -11.054 -5.665 13.824 1.00 98.69 209 VAL A C 1
ATOM 1629 O O . VAL A 1 209 ? -10.547 -4.570 13.588 1.00 98.69 209 VAL A O 1
ATOM 1632 N N . PHE A 1 210 ? -10.653 -6.770 13.201 1.00 98.44 210 PHE A N 1
ATOM 1633 C CA . PHE A 1 210 ? -9.636 -6.773 12.151 1.00 98.44 210 PHE A CA 1
ATOM 1634 C C . PHE A 1 210 ? -10.275 -7.138 10.813 1.00 98.44 210 PHE A C 1
ATOM 1636 O O . PHE A 1 210 ? -10.887 -8.200 10.708 1.00 98.44 210 PHE A O 1
ATOM 1643 N N . ALA A 1 211 ? -10.116 -6.288 9.799 1.00 98.00 211 ALA A N 1
ATOM 1644 C CA . ALA A 1 211 ? -10.473 -6.642 8.430 1.00 98.00 211 ALA A CA 1
ATOM 1645 C C . ALA A 1 211 ? -9.355 -7.512 7.842 1.00 98.00 211 ALA A C 1
ATOM 1647 O O . ALA A 1 211 ? -8.251 -7.038 7.575 1.00 98.00 211 ALA A O 1
ATOM 1648 N N . ASP A 1 212 ? -9.631 -8.801 7.683 1.00 95.75 212 ASP A N 1
ATOM 1649 C CA . ASP A 1 212 ? -8.646 -9.860 7.438 1.00 95.75 212 ASP A CA 1
ATOM 1650 C C . ASP A 1 212 ? -8.316 -10.109 5.960 1.00 95.75 212 ASP A C 1
ATOM 1652 O O . ASP A 1 212 ? -7.583 -11.042 5.638 1.00 95.75 212 ASP A O 1
ATOM 1656 N N . ARG A 1 213 ? -8.822 -9.262 5.059 1.00 97.25 213 ARG A N 1
ATOM 1657 C CA . ARG A 1 213 ? -8.563 -9.343 3.618 1.00 97.25 213 ARG A CA 1
ATOM 1658 C C . ARG A 1 213 ? -7.391 -8.458 3.216 1.00 97.25 213 ARG A C 1
ATOM 1660 O O . ARG A 1 213 ? -7.281 -7.314 3.657 1.00 97.25 213 ARG A O 1
ATOM 1667 N N . GLY A 1 214 ? -6.517 -8.972 2.355 1.00 96.06 214 GLY A N 1
ATOM 1668 C CA . GLY A 1 214 ? -5.505 -8.176 1.661 1.00 96.06 214 GLY A CA 1
ATOM 1669 C C . GLY A 1 214 ? -6.113 -7.345 0.528 1.00 96.06 214 GLY A C 1
ATOM 1670 O O . GLY A 1 214 ? -7.236 -7.603 0.084 1.00 96.06 214 GLY A O 1
ATOM 1671 N N . LEU A 1 215 ? -5.375 -6.358 0.008 1.00 97.19 215 LEU A N 1
ATOM 1672 C CA . LEU A 1 215 ? -5.854 -5.567 -1.136 1.00 97.19 215 LEU A CA 1
ATOM 1673 C C . LEU A 1 215 ? -6.173 -6.460 -2.347 1.00 97.19 215 LEU A C 1
ATOM 1675 O O . LEU A 1 215 ? -7.176 -6.234 -3.017 1.00 97.19 215 LEU A O 1
ATOM 1679 N N . SER A 1 216 ? -5.362 -7.498 -2.585 1.00 95.75 216 SER A N 1
ATOM 1680 C CA . SER A 1 216 ? -5.487 -8.415 -3.732 1.00 95.75 216 SER A CA 1
ATOM 1681 C C . SER A 1 216 ? -6.762 -9.260 -3.741 1.00 95.75 216 SER A C 1
ATOM 1683 O O . SER A 1 216 ? -7.141 -9.792 -4.782 1.00 95.75 216 SER A O 1
ATOM 1685 N N . GLU A 1 217 ? -7.457 -9.340 -2.609 1.00 96.62 217 GLU A N 1
ATOM 1686 C CA . GLU A 1 217 ? -8.728 -10.054 -2.470 1.00 96.62 217 GLU A CA 1
ATOM 1687 C C . GLU A 1 217 ? -9.938 -9.185 -2.855 1.00 96.62 217 GLU A C 1
ATOM 1689 O O . GLU A 1 217 ? -11.080 -9.639 -2.785 1.00 96.62 217 GLU A O 1
ATOM 1694 N N . ASN A 1 218 ? -9.713 -7.934 -3.271 1.00 97.56 218 ASN A N 1
ATOM 1695 C CA . ASN A 1 218 ? -10.744 -7.056 -3.814 1.00 97.56 218 ASN A CA 1
ATOM 1696 C C . ASN A 1 218 ? -10.608 -6.946 -5.347 1.00 97.56 218 ASN A C 1
ATOM 1698 O O . ASN A 1 218 ? -9.513 -6.661 -5.836 1.00 97.56 218 ASN A O 1
ATOM 1702 N N . PRO A 1 219 ? -11.697 -7.079 -6.134 1.00 95.81 219 PRO A N 1
ATOM 1703 C CA . PRO A 1 219 ? -11.645 -6.946 -7.594 1.00 95.81 219 PRO A CA 1
ATOM 1704 C C . PRO A 1 219 ? -11.031 -5.630 -8.099 1.00 95.81 219 PRO A C 1
ATOM 1706 O O . PRO A 1 219 ? -10.399 -5.612 -9.156 1.00 95.81 219 PRO A O 1
ATOM 1709 N N . LYS A 1 220 ? -11.157 -4.531 -7.339 1.00 97.81 220 LYS A N 1
ATOM 1710 C CA . LYS A 1 220 ? -10.551 -3.234 -7.689 1.00 97.81 220 LYS A CA 1
ATOM 1711 C C . LYS A 1 220 ? -9.025 -3.262 -7.689 1.00 97.81 220 LYS A C 1
ATOM 1713 O O . LYS A 1 220 ? -8.417 -2.357 -8.249 1.00 97.81 220 LYS A O 1
ATOM 1718 N N . TYR A 1 221 ? -8.398 -4.276 -7.095 1.00 96.88 221 TYR A N 1
ATOM 1719 C CA . TYR A 1 221 ? -6.948 -4.432 -7.141 1.00 96.88 221 TYR A CA 1
ATOM 1720 C C . TYR A 1 221 ? -6.449 -4.689 -8.562 1.00 96.88 221 TYR A C 1
ATOM 1722 O O . TYR A 1 221 ? -5.454 -4.107 -8.981 1.00 96.88 221 TYR A O 1
ATOM 1730 N N . VAL A 1 222 ? -7.183 -5.495 -9.336 1.00 95.56 222 VAL A N 1
ATOM 1731 C CA . VAL A 1 222 ? -6.890 -5.695 -10.762 1.00 95.56 222 VAL A CA 1
ATOM 1732 C C . VAL A 1 222 ? -7.075 -4.388 -11.526 1.00 95.56 222 VAL A C 1
ATOM 1734 O O . VAL A 1 222 ? -6.178 -4.005 -12.265 1.00 95.56 222 VAL A O 1
ATOM 1737 N N . ALA A 1 223 ? -8.167 -3.661 -11.274 1.00 96.62 223 ALA A N 1
ATOM 1738 C CA . ALA A 1 223 ? -8.402 -2.361 -11.905 1.00 96.62 223 ALA A CA 1
ATOM 1739 C C . ALA A 1 223 ? -7.310 -1.327 -11.560 1.00 96.62 223 ALA A C 1
ATOM 1741 O O . ALA A 1 223 ? -6.927 -0.528 -12.409 1.00 96.62 223 ALA A O 1
ATOM 1742 N N . TRP A 1 224 ? -6.777 -1.351 -10.333 1.00 97.25 224 TRP A N 1
ATOM 1743 C CA . TRP A 1 224 ? -5.630 -0.524 -9.950 1.00 97.25 224 TRP A CA 1
ATOM 1744 C C . TRP A 1 224 ? -4.375 -0.906 -10.735 1.00 97.25 224 TRP A C 1
ATOM 1746 O O . TRP A 1 224 ? -3.718 -0.016 -11.267 1.00 97.25 224 TRP A O 1
ATOM 1756 N N . MET A 1 225 ? -4.063 -2.201 -10.854 1.00 96.44 225 MET A N 1
ATOM 1757 C C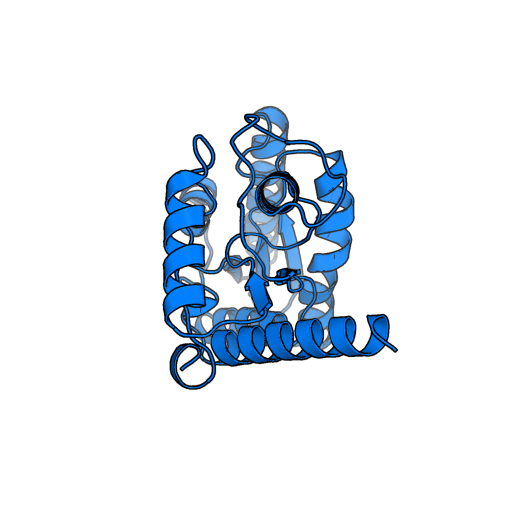A . MET A 1 225 ? -2.917 -2.649 -11.651 1.00 96.44 225 MET A CA 1
ATOM 1758 C C . MET A 1 225 ? -3.051 -2.225 -13.115 1.00 96.4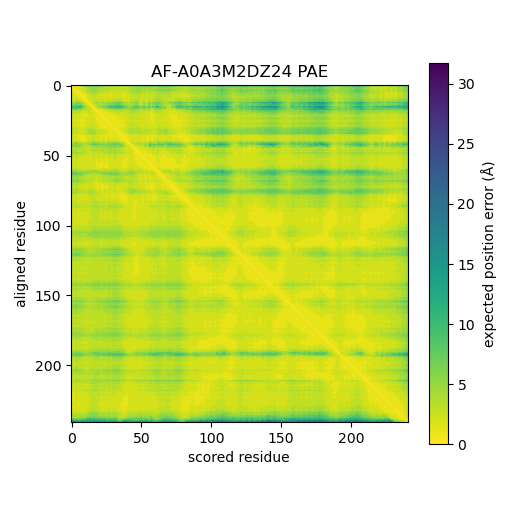4 225 MET A C 1
ATOM 1760 O O . MET A 1 225 ? -2.094 -1.709 -13.679 1.00 96.44 225 MET A O 1
ATOM 1764 N N . GLU A 1 226 ? -4.231 -2.390 -13.721 1.00 96.50 226 GLU A N 1
ATOM 1765 C CA . GLU A 1 226 ? -4.482 -1.946 -15.097 1.00 96.50 226 GLU A CA 1
ATOM 1766 C C . GLU A 1 226 ? -4.267 -0.437 -15.250 1.00 96.50 226 GLU A C 1
ATOM 1768 O O . GLU A 1 226 ? -3.519 -0.020 -16.130 1.00 96.50 226 GLU A O 1
ATOM 1773 N N . ALA A 1 227 ? -4.838 0.374 -14.353 1.00 96.75 227 ALA A N 1
ATOM 1774 C CA . ALA A 1 227 ? -4.663 1.825 -14.374 1.00 96.75 227 ALA A CA 1
ATOM 1775 C C . ALA A 1 227 ? -3.192 2.241 -14.198 1.00 96.75 227 ALA A C 1
ATOM 1777 O O . ALA A 1 227 ? -2.711 3.138 -14.890 1.00 96.75 227 ALA A O 1
ATOM 1778 N N . ALA A 1 228 ? -2.458 1.576 -13.302 1.00 96.69 228 ALA A N 1
ATOM 1779 C CA . ALA A 1 228 ? -1.044 1.845 -13.058 1.00 96.69 228 ALA A CA 1
ATOM 1780 C C . ALA A 1 228 ? -0.167 1.482 -14.271 1.00 96.69 228 ALA A C 1
ATOM 1782 O O . ALA A 1 228 ? 0.748 2.234 -14.614 1.00 96.69 228 ALA A O 1
ATOM 1783 N N . ILE A 1 229 ? -0.464 0.362 -14.942 1.00 96.94 229 ILE A N 1
ATOM 1784 C CA . ILE A 1 229 ? 0.211 -0.066 -16.175 1.00 96.94 229 ILE A CA 1
ATOM 1785 C C . ILE A 1 229 ? -0.076 0.922 -17.308 1.00 96.94 229 ILE A C 1
ATOM 1787 O O . ILE A 1 229 ? 0.855 1.399 -17.954 1.00 96.94 229 ILE A O 1
ATOM 1791 N N . GLU A 1 230 ? -1.345 1.258 -17.540 1.00 96.69 230 GLU A N 1
ATOM 1792 C CA . GLU A 1 230 ? -1.753 2.181 -18.604 1.00 96.69 230 GLU A CA 1
ATOM 1793 C C . GLU A 1 230 ? -1.132 3.574 -18.403 1.00 96.69 230 GLU A C 1
ATOM 1795 O O . GLU A 1 230 ? -0.578 4.143 -19.344 1.00 96.69 230 GLU A O 1
ATOM 1800 N N . ALA A 1 231 ? -1.116 4.088 -17.169 1.00 96.56 231 ALA A N 1
ATOM 1801 C CA . ALA A 1 231 ? -0.458 5.353 -16.844 1.00 96.56 231 ALA A CA 1
ATOM 1802 C C . ALA A 1 231 ? 1.060 5.313 -17.092 1.00 96.56 231 ALA A C 1
ATOM 1804 O O . ALA A 1 231 ? 1.630 6.274 -17.610 1.00 96.56 231 ALA A O 1
ATOM 1805 N N . ALA A 1 232 ? 1.726 4.207 -16.749 1.00 96.12 232 ALA A N 1
ATOM 1806 C CA . ALA A 1 232 ? 3.157 4.043 -16.989 1.00 96.12 232 ALA A CA 1
ATOM 1807 C C . ALA A 1 232 ? 3.494 4.022 -18.490 1.00 96.12 232 ALA A C 1
ATOM 1809 O O . ALA A 1 232 ? 4.437 4.689 -18.917 1.00 96.12 232 ALA A O 1
ATOM 1810 N N . LEU A 1 233 ? 2.694 3.317 -19.295 1.00 95.31 233 LEU A N 1
ATOM 1811 C CA . LEU A 1 233 ? 2.847 3.272 -20.751 1.00 95.31 233 LEU A CA 1
ATOM 1812 C C . LEU A 1 233 ? 2.612 4.647 -21.393 1.00 95.31 233 LEU A C 1
ATOM 1814 O O . LEU A 1 233 ? 3.409 5.061 -22.234 1.00 95.31 233 LEU A O 1
ATOM 1818 N N . ALA A 1 234 ? 1.586 5.379 -20.950 1.00 95.75 234 ALA A N 1
ATOM 1819 C CA . ALA A 1 234 ? 1.292 6.724 -21.444 1.00 95.75 234 ALA A CA 1
ATOM 1820 C C . ALA A 1 234 ? 2.410 7.728 -21.113 1.00 95.75 234 ALA A C 1
ATOM 1822 O O . ALA A 1 234 ? 2.791 8.535 -21.958 1.00 95.75 234 ALA A O 1
ATOM 1823 N N . ARG A 1 235 ? 2.985 7.665 -19.901 1.00 94.25 235 ARG A N 1
ATOM 1824 C CA . ARG A 1 235 ? 4.137 8.505 -19.524 1.00 94.25 235 ARG A CA 1
ATOM 1825 C C . ARG A 1 235 ? 5.362 8.235 -20.389 1.00 94.25 235 ARG A C 1
ATOM 1827 O O . ARG A 1 235 ? 6.039 9.178 -20.779 1.00 94.25 235 ARG A O 1
ATOM 1834 N N . ARG A 1 236 ? 5.638 6.962 -20.682 1.00 92.44 236 ARG A N 1
ATOM 1835 C CA . ARG A 1 236 ? 6.729 6.571 -21.580 1.00 92.44 236 ARG A CA 1
ATOM 1836 C C . ARG A 1 236 ? 6.509 7.135 -22.984 1.00 92.44 236 ARG A C 1
ATOM 1838 O O . ARG A 1 236 ? 7.433 7.692 -23.557 1.00 92.44 236 ARG A O 1
ATOM 1845 N N . GLU A 1 237 ? 5.300 7.005 -23.527 1.00 91.19 237 GLU A N 1
ATOM 1846 C CA . GLU A 1 237 ? 4.962 7.543 -24.853 1.00 91.19 237 GLU A CA 1
ATOM 1847 C C . GLU A 1 237 ? 5.155 9.060 -24.916 1.00 91.19 237 GLU A C 1
ATOM 1849 O O . GLU A 1 237 ? 5.825 9.541 -25.821 1.00 91.19 237 GLU A O 1
ATOM 1854 N N . ALA A 1 238 ? 4.688 9.793 -23.903 1.00 91.81 238 ALA A N 1
ATOM 1855 C CA . ALA A 1 238 ? 4.881 11.240 -23.818 1.00 91.81 238 ALA A CA 1
ATOM 1856 C C . ALA A 1 238 ? 6.354 11.669 -23.659 1.00 91.81 238 ALA A C 1
ATOM 1858 O O . ALA A 1 238 ? 6.698 12.788 -24.016 1.00 91.81 238 ALA A O 1
ATOM 1859 N N . ALA A 1 239 ? 7.220 10.815 -23.103 1.00 86.75 239 ALA A N 1
ATOM 1860 C CA . ALA A 1 239 ? 8.655 11.086 -22.978 1.00 86.75 239 ALA A CA 1
ATOM 1861 C C . ALA A 1 239 ? 9.452 10.758 -24.256 1.00 86.75 239 ALA A C 1
ATOM 1863 O O . ALA A 1 239 ? 10.614 11.149 -24.365 1.00 86.75 239 ALA A O 1
ATOM 1864 N N . ALA A 1 240 ? 8.853 10.013 -25.190 1.00 82.44 240 ALA A N 1
ATOM 1865 C CA . ALA A 1 240 ? 9.455 9.648 -26.469 1.00 82.44 240 ALA A CA 1
ATOM 1866 C C . ALA A 1 240 ? 9.137 10.645 -27.604 1.00 82.44 240 ALA A C 1
ATOM 1868 O O . ALA A 1 240 ? 9.749 10.547 -28.671 1.00 82.44 240 ALA A O 1
ATOM 1869 N N . GLU A 1 241 ? 8.191 11.567 -27.381 1.00 67.12 241 GLU A N 1
ATOM 1870 C CA . GLU A 1 241 ? 7.841 12.697 -28.263 1.00 67.12 241 GLU A CA 1
ATOM 1871 C C . GLU A 1 241 ? 8.718 13.932 -28.002 1.00 67.12 241 GLU A C 1
ATOM 1873 O O . GLU A 1 241 ? 9.122 14.574 -29.001 1.00 67.12 241 GLU A O 1
#

Mean predicted aligned error: 3.27 Å

Foldseek 3Di:
DVCVPAPDDDDDLVVLVECVSVLVRVVVRVVVPDQEAEAEPQFDAFCLALSNLQVCQQQVVDPRDRSDDDYHRHDDNHHYFYFTHNWLDVLLLVLQVVLQVVQDDQQLQEEEEEEEQAYQDPVSRVVSCVRNVSSQVVSVVVVRHNHGYYDHCSNNHDPVSNVVRLVVVLVVLVVSVVVSGAYEYEYQHQALDDVVVVNCVSNPPTGHTYSRGGSVVDPSSVVVSVVRRVVRVVVVVVVVD

Sequence (241 aa):
PIAERWPTAIGFGMAMMQSAHLQSAVDDLIAHGAKTIVLVPSGTTTDYNSLTRQWKYIFDIDDTPASYLEVPKIKAPVEFVMTEHFGAHPLITEILYEHAMAASKDPTKEMLIIVAHGPEDIADNGPDLEIISAHAERIRARGEFADVRIINLQDDAIRPIRESNVRKLRGWVKEANERGLTPIVVALAAASHGVQTHIRQDLRGLDYVFADRGLSENPKYVAWMEAAIEAALARREAAAE

Solvent-accessible surface area (backbone atoms only — not comparable to full-atom values): 13249 Å² total; per-residue (Å²): 113,69,60,77,81,40,91,73,70,82,66,72,82,80,58,57,93,48,39,65,71,48,40,52,38,50,52,53,39,43,76,72,67,51,66,60,47,76,44,74,55,72,86,47,55,45,74,47,30,61,63,52,36,31,51,33,27,33,57,62,65,55,93,49,62,58,65,71,62,88,53,68,54,56,84,68,103,47,53,66,44,67,34,66,42,53,48,60,40,66,54,57,38,50,46,55,48,51,43,45,55,74,64,49,90,53,42,69,48,18,31,42,37,40,39,30,50,53,29,52,46,72,81,31,33,56,62,39,49,61,45,42,43,51,39,29,52,57,55,46,73,68,66,49,47,64,40,53,44,70,44,51,42,16,74,78,20,62,66,73,57,25,52,48,34,48,52,52,54,51,46,52,37,50,54,30,44,77,72,71,25,46,24,36,38,34,52,65,41,43,54,56,56,65,66,51,51,53,52,52,61,74,44,61,96,61,77,65,46,70,32,73,62,17,44,65,77,35,78,52,41,58,55,44,52,51,53,33,50,52,52,39,53,51,52,52,55,66,72,75,109

pLDDT: mean 95.48, std 4.05, range [67.12, 98.88]

Secondary structure (DSSP, 8-state):
-HHHHS------TT-TT-SHHHHHHHHHHHHTT-SEEEE---S-SSS-SHHHHHHHHHHT-SSPPPSS---PPP--SSEEEEPP-STT-HHHHHHHHHHHHHH-S-GGGEEEEEEE---SSHHHHHHHHHHHHHHHHHHHTTT-SSEEEEEE--TTS-HHHHHHHHHHHHHHHHHHHHTTPEEEEEEESSSSSSHHHHHHHHTTTS--EEE---GGGSTHHHHHHHHHHHHHHHHHHHHH-

Radius of gyration: 19.15 Å; Cα contacts (8 Å, |Δi|>4): 404; chains: 1; bounding box: 47×29×55 Å

Nearest PDB structures (foldseek):
  5zta-assembly2_B  TM=7.235E-01  e=3.452E-05  Bacillus subtilis subsp. subtilis str. 168
  5bq3-assembly4_D  TM=3.802E-01  e=7.983E-02  Schaalia dentiphila ATCC 17982
  2eg5-assembly2_E  TM=4.332E-01  e=8.949E-01  Coffea canephora
  2eg5-assembly2_G  TM=4.192E-01  e=1.663E+00  Coffea canephora